Protein AF-A0AA39W3Y6-F1 (afdb_monomer_lite)

Secondary structure (DSSP, 8-state):
--SEEEEEEEET--HHHHHHHHHHHHHHSTT--EEEEEE-HHHHHT--HHHHHHHTHHHHSS---SSEEEEEEHHHHHHHHHHHHHHHHHHTTTS----EEEEEEES------HHHHHHHHHHHS-SSHHHHHHHHHHHHHHHHHHHHHHIIIIIGGGSHHHHHHHHTT-TTTS--TT--EEEEEETT-SSS-HHHHHHHHHHHHHHH---EEEEEESSPPTT-HHHH-HHHHHHHHHHHHHT-

pLDDT: mean 90.31, std 8.1, range [60.5, 98.75]

Sequence (244 aa):
SPDLIIITSWTGAIPKHTAKYIKSYNSLFPGTPILIITTTISDLAVHSTKTKIKTLAPAVETPAYTNILLHAFSEGGANKAVCLAQAFLAATNHTSPLPIAAFVFDSTPGTPRYSSNVAAFSRSLPPNKLAQAVGLPIGASVLAVTWVLFSIVVGYDNNLISKTRRALNDPTLWKVAGVPRTYLFSEADDLIRWQDVEEHGLASARDLGVKSLLVRFKSTGHCGHARGNEELYWRAVRRTWDAR

Foldseek 3Di:
DFLEEEEQDDEPDDPVRVVVVVVVCCVLPPPRYYHYHYFYPCNQPPDDLVRLLVVCLVVLPDPPGQEYEYEAFALRRLLSLLSNQVSNCVVVVLPDTDRYQAYEYFLDDAFDDLQLVLVVQLVVFDPDPVRSVPVSVVVSVVSVVVQVVCCVPVNRCNHSSNVSLVSVLDVSSDVQAQREYEYHEECQERNGHLVRSVVSQVCSCVPVVYRYDYHYHYHAYGVRRCVVPVCSVVVRVSVSSVSD

InterPro domains:
  IPR008547 Protein of unknown function DUF829, TMEM53 [PF05705] (4-241)
  IPR008547 Protein of unknown function DUF829, TMEM53 [PTHR12265] (4-241)

Radius of gyration: 17.8 Å; chains: 1; bounding box: 50×35×53 Å

Structure (mmCIF, N/CA/C/O backbone):
data_AF-A0AA39W3Y6-F1
#
_entry.id   AF-A0AA39W3Y6-F1
#
loop_
_atom_site.group_PDB
_atom_site.id
_atom_site.type_symbol
_atom_site.label_atom_id
_atom_site.label_alt_id
_atom_site.label_comp_id
_atom_site.label_asym_id
_atom_site.label_entity_id
_atom_site.label_seq_id
_atom_site.pdbx_PDB_ins_code
_atom_site.Cartn_x
_atom_site.Cartn_y
_atom_site.Cartn_z
_atom_site.occupancy
_atom_site.B_iso_or_equiv
_atom_site.auth_seq_id
_atom_site.auth_comp_id
_atom_site.auth_asym_id
_atom_site.auth_atom_id
_atom_site.pdbx_PDB_model_num
ATOM 1 N N . SER A 1 1 ? -21.547 -0.990 7.297 1.00 91.62 1 SER A N 1
ATOM 2 C CA . SER A 1 1 ? -20.575 -0.317 6.412 1.00 91.62 1 SER A CA 1
ATOM 3 C C . SER A 1 1 ? -19.395 0.171 7.236 1.00 91.62 1 SER A C 1
ATOM 5 O O . SER A 1 1 ? -19.525 0.128 8.456 1.00 91.62 1 SER A O 1
ATOM 7 N N . PRO A 1 2 ? -18.260 0.554 6.628 1.00 96.62 2 PRO A N 1
ATOM 8 C CA . PRO A 1 2 ? -17.211 1.282 7.336 1.00 96.62 2 PRO A CA 1
ATOM 9 C C . PRO A 1 2 ? -17.709 2.650 7.792 1.00 96.62 2 PRO A C 1
ATOM 11 O O . PRO A 1 2 ? -18.570 3.239 7.131 1.00 96.62 2 PRO A O 1
ATOM 14 N N . ASP A 1 3 ? -17.127 3.157 8.876 1.00 95.25 3 ASP A N 1
ATOM 15 C CA . ASP A 1 3 ? -17.357 4.534 9.325 1.00 95.25 3 ASP A CA 1
ATOM 16 C C . ASP A 1 3 ? -16.550 5.520 8.466 1.00 95.25 3 ASP A C 1
ATOM 18 O O . ASP A 1 3 ? -16.949 6.663 8.282 1.00 95.25 3 ASP A O 1
ATOM 22 N N . LEU A 1 4 ? -15.425 5.052 7.912 1.00 96.44 4 LEU A N 1
ATOM 23 C CA . LEU A 1 4 ? -14.552 5.784 7.002 1.00 96.44 4 LEU A CA 1
ATOM 24 C C . LEU A 1 4 ? -13.857 4.807 6.048 1.00 96.44 4 LEU A C 1
ATOM 26 O O . LEU A 1 4 ? -13.404 3.732 6.455 1.00 96.44 4 LEU A O 1
ATOM 30 N N . ILE A 1 5 ? -13.716 5.206 4.787 1.00 97.94 5 ILE A N 1
ATOM 31 C CA . ILE A 1 5 ? -12.821 4.548 3.831 1.00 97.94 5 ILE A CA 1
ATOM 32 C C . ILE A 1 5 ? -11.629 5.468 3.593 1.00 97.94 5 ILE A C 1
ATOM 34 O O . ILE A 1 5 ? -11.799 6.621 3.205 1.00 97.94 5 ILE A O 1
ATOM 38 N N . ILE A 1 6 ? -10.420 4.958 3.794 1.00 97.31 6 ILE A N 1
ATOM 39 C CA . ILE A 1 6 ? -9.183 5.669 3.473 1.00 97.31 6 ILE A CA 1
ATOM 40 C C . ILE A 1 6 ? -8.600 5.059 2.207 1.00 97.31 6 ILE A C 1
ATOM 42 O O . ILE A 1 6 ? -8.329 3.862 2.161 1.00 97.31 6 ILE A O 1
ATOM 46 N N . ILE A 1 7 ? -8.370 5.884 1.190 1.00 97.75 7 ILE A N 1
ATOM 47 C CA . ILE A 1 7 ? -7.679 5.497 -0.039 1.00 97.75 7 ILE A CA 1
ATOM 48 C C . ILE A 1 7 ? -6.321 6.192 -0.066 1.00 97.75 7 ILE A C 1
ATOM 50 O O . ILE A 1 7 ? -6.256 7.414 -0.202 1.00 97.75 7 ILE A O 1
ATOM 54 N N . THR A 1 8 ? -5.232 5.429 0.008 1.00 96.62 8 THR A N 1
ATOM 55 C CA . THR A 1 8 ? -3.886 5.951 -0.253 1.00 96.62 8 THR A CA 1
ATOM 56 C C . THR A 1 8 ? -3.493 5.612 -1.688 1.00 96.62 8 THR A C 1
ATOM 58 O O . THR A 1 8 ? -3.266 4.456 -2.047 1.00 96.62 8 THR A O 1
ATOM 61 N N . SER A 1 9 ? -3.483 6.628 -2.554 1.00 94.94 9 SER A N 1
ATOM 62 C CA . SER A 1 9 ? -3.319 6.418 -3.994 1.00 94.94 9 SER A CA 1
ATOM 63 C C . SER A 1 9 ? -1.900 5.982 -4.352 1.00 94.94 9 SER A C 1
ATOM 65 O O . SER A 1 9 ? -0.930 6.331 -3.670 1.00 94.94 9 SER A O 1
ATOM 67 N N . TRP A 1 10 ? -1.761 5.328 -5.507 1.00 93.44 10 TRP A N 1
ATOM 68 C CA . TRP A 1 10 ? -0.450 5.116 -6.108 1.00 93.44 10 TRP A CA 1
ATOM 69 C C . TRP A 1 10 ? 0.196 6.455 -6.486 1.00 93.44 10 TRP A C 1
ATOM 71 O O . TRP A 1 10 ? -0.460 7.505 -6.557 1.00 93.44 10 TRP A O 1
ATOM 81 N N . THR A 1 11 ? 1.502 6.411 -6.723 1.00 88.06 11 THR A N 1
ATOM 82 C CA . THR A 1 11 ? 2.315 7.584 -7.044 1.00 88.06 11 THR A CA 1
ATOM 83 C C . THR A 1 11 ? 1.871 8.223 -8.355 1.00 88.06 11 THR A C 1
ATOM 85 O O . THR A 1 11 ? 1.835 7.564 -9.392 1.00 88.06 11 THR A O 1
ATOM 88 N N . GLY A 1 12 ? 1.548 9.516 -8.314 1.00 85.12 12 GLY A N 1
ATOM 89 C CA . GLY A 1 12 ? 1.133 10.276 -9.495 1.00 85.12 12 GLY A CA 1
ATOM 90 C C . GLY A 1 12 ? -0.282 9.958 -9.986 1.00 85.12 12 GLY A C 1
ATOM 91 O O . GLY A 1 12 ? -0.614 10.273 -11.127 1.00 85.12 12 GLY A O 1
ATOM 92 N N . ALA A 1 13 ? -1.127 9.331 -9.159 1.00 87.62 13 ALA A N 1
ATOM 93 C CA . ALA A 1 13 ? -2.524 9.098 -9.508 1.00 87.62 13 ALA A CA 1
ATOM 94 C C . ALA A 1 13 ? -3.259 10.425 -9.763 1.00 87.62 13 ALA A C 1
ATOM 96 O O . ALA A 1 13 ? -3.382 11.263 -8.869 1.00 87.62 13 ALA A O 1
ATOM 97 N N . ILE A 1 14 ? -3.790 10.605 -10.974 1.00 87.94 14 ILE A N 1
ATOM 98 C CA . ILE A 1 14 ? -4.638 11.760 -11.288 1.00 87.94 14 ILE A CA 1
ATOM 99 C C . ILE A 1 14 ? -6.061 11.568 -10.730 1.00 87.94 14 ILE A C 1
ATOM 101 O O . ILE A 1 14 ? -6.545 10.429 -10.679 1.00 87.94 14 ILE A O 1
ATOM 105 N N . PRO A 1 15 ? -6.792 12.654 -10.404 1.00 89.50 15 PRO A N 1
ATOM 106 C CA . PRO A 1 15 ? -8.129 12.576 -9.803 1.00 89.50 15 PRO A CA 1
ATOM 107 C C . PRO A 1 15 ? -9.132 11.714 -10.583 1.00 89.50 15 PRO A C 1
ATOM 109 O O . PRO A 1 15 ? -9.948 11.006 -10.001 1.00 89.50 15 PRO A O 1
ATOM 112 N N . LYS A 1 16 ? -9.045 11.701 -11.921 1.00 91.06 16 LYS A N 1
ATOM 113 C CA . LYS A 1 16 ? -9.909 10.868 -12.777 1.00 91.06 16 LYS A CA 1
ATOM 114 C C . LYS A 1 16 ? -9.771 9.370 -12.484 1.00 91.06 16 LYS A C 1
ATOM 116 O O . LYS A 1 16 ? -10.724 8.619 -12.684 1.00 91.06 16 LYS A O 1
ATOM 121 N N . HIS A 1 17 ? -8.590 8.911 -12.072 1.00 88.31 17 HIS A N 1
ATOM 122 C CA . HIS A 1 17 ? -8.377 7.502 -11.767 1.00 88.31 17 HIS A CA 1
ATOM 123 C C . HIS A 1 17 ? -8.945 7.130 -10.401 1.00 88.31 17 HIS A C 1
ATOM 125 O O . HIS A 1 17 ? -9.680 6.149 -10.309 1.00 88.31 17 HIS A O 1
ATOM 131 N N . THR A 1 18 ? -8.682 7.937 -9.371 1.00 91.06 18 THR A N 1
ATOM 132 C CA . THR A 1 18 ? -9.223 7.707 -8.024 1.00 91.06 18 THR A CA 1
ATOM 133 C C . THR A 1 18 ? -10.746 7.838 -7.998 1.00 91.06 18 THR A C 1
ATOM 135 O O . THR A 1 18 ? -11.405 7.032 -7.347 1.00 91.06 18 THR A O 1
ATOM 138 N N . ALA A 1 19 ? -11.331 8.736 -8.801 1.00 94.50 19 ALA A N 1
ATOM 139 C CA . ALA A 1 19 ? -12.782 8.907 -8.926 1.00 94.50 19 ALA A CA 1
ATOM 140 C C . ALA A 1 19 ? -13.547 7.622 -9.290 1.00 94.50 19 ALA A C 1
ATOM 142 O O . ALA A 1 19 ? -14.687 7.440 -8.862 1.00 94.50 19 ALA A O 1
ATOM 143 N N . LYS A 1 20 ? -12.932 6.702 -10.045 1.00 94.50 20 LYS A N 1
ATOM 144 C CA . LYS A 1 20 ? -13.554 5.407 -10.369 1.00 94.50 20 LYS A CA 1
ATOM 145 C C . LYS A 1 20 ? -13.718 4.537 -9.124 1.00 94.50 20 LYS A C 1
ATOM 147 O O . LYS A 1 20 ? -14.794 3.995 -8.904 1.00 94.50 20 LYS A O 1
ATOM 152 N N . TYR A 1 21 ? -12.683 4.475 -8.289 1.00 96.62 21 TYR A N 1
ATOM 153 C CA . TYR A 1 21 ? -12.716 3.738 -7.028 1.00 96.62 21 TYR A CA 1
ATOM 154 C C . TYR A 1 21 ? -13.686 4.377 -6.028 1.00 96.62 21 TYR A C 1
ATOM 156 O O . TYR A 1 21 ? -14.439 3.654 -5.384 1.00 96.62 21 TYR A O 1
ATOM 164 N N . ILE A 1 22 ? -13.747 5.716 -5.961 1.00 96.50 22 ILE A N 1
ATOM 165 C CA . ILE A 1 22 ? -14.759 6.443 -5.168 1.00 96.50 22 ILE A CA 1
ATOM 166 C C . ILE A 1 22 ? -16.169 6.009 -5.579 1.00 96.50 22 ILE A C 1
ATOM 168 O O . ILE A 1 22 ? -16.980 5.664 -4.727 1.00 96.50 22 ILE A O 1
ATOM 172 N N . LYS A 1 23 ? -16.466 5.995 -6.886 1.00 97.25 23 LYS A N 1
ATOM 173 C CA . LYS A 1 23 ? -17.790 5.619 -7.398 1.00 97.25 23 LYS A CA 1
ATOM 174 C C . LYS A 1 23 ? -18.178 4.193 -6.993 1.00 97.25 23 LYS A C 1
ATOM 176 O O . LYS A 1 23 ? -19.302 3.971 -6.541 1.00 97.25 23 LYS A O 1
ATOM 181 N N . SER A 1 24 ? -17.262 3.239 -7.137 1.00 97.69 24 SER A N 1
ATOM 182 C CA . SER A 1 24 ? -17.512 1.851 -6.740 1.00 97.69 24 SER A CA 1
ATOM 183 C C . SER A 1 24 ? -17.683 1.718 -5.225 1.00 97.69 24 SER A C 1
ATOM 185 O O . SER A 1 24 ? -18.598 1.031 -4.780 1.00 97.69 24 SER A O 1
ATOM 187 N N . TYR A 1 25 ? -16.893 2.438 -4.422 1.00 98.25 25 TYR A N 1
ATOM 188 C CA . TYR A 1 25 ? -17.072 2.459 -2.969 1.00 98.25 25 TYR A CA 1
ATOM 189 C C . TYR A 1 25 ? -18.393 3.087 -2.530 1.00 98.25 25 TYR A C 1
ATOM 191 O O . TYR A 1 25 ? -19.063 2.507 -1.683 1.00 98.25 25 TYR A O 1
ATOM 199 N N . ASN A 1 26 ? -18.824 4.186 -3.152 1.00 97.69 26 ASN A N 1
ATOM 200 C CA . ASN A 1 26 ? -20.143 4.778 -2.903 1.00 97.69 26 ASN A CA 1
ATOM 201 C C . ASN A 1 26 ? -21.287 3.806 -3.227 1.00 97.69 26 ASN A C 1
ATOM 203 O O . ASN A 1 26 ? -22.348 3.885 -2.617 1.00 97.69 26 ASN A O 1
ATOM 207 N N . SER A 1 27 ? -21.073 2.887 -4.173 1.00 97.38 27 SER A N 1
ATOM 208 C CA . SER A 1 27 ? -22.045 1.840 -4.508 1.00 97.38 27 SER A CA 1
ATOM 209 C C . SER A 1 27 ? -22.008 0.684 -3.496 1.00 97.38 27 SER A C 1
ATOM 211 O O . SER A 1 27 ? -23.053 0.174 -3.108 1.00 97.38 27 SER A O 1
ATOM 213 N N . LEU A 1 28 ? -20.815 0.278 -3.043 1.00 97.19 28 LEU A N 1
ATOM 214 C CA . LEU A 1 28 ? -20.617 -0.809 -2.069 1.00 97.19 28 LEU A CA 1
ATOM 215 C C . LEU A 1 28 ? -21.020 -0.431 -0.638 1.00 97.19 28 LEU A C 1
ATOM 217 O O . LEU A 1 28 ? -21.502 -1.282 0.115 1.00 97.19 28 LEU A O 1
ATOM 221 N N . PHE A 1 29 ? -20.788 0.825 -0.259 1.00 97.50 29 PHE A N 1
ATOM 222 C CA . PHE A 1 29 ? -21.021 1.374 1.073 1.00 97.50 29 PHE A CA 1
ATOM 223 C C . PHE A 1 29 ? -21.644 2.779 0.969 1.00 97.50 29 PHE A C 1
ATOM 225 O O . PHE A 1 29 ? -20.959 3.780 1.195 1.00 97.50 29 PHE A O 1
ATOM 232 N N . PRO A 1 30 ? -22.939 2.877 0.616 1.00 97.31 30 PRO A N 1
ATOM 233 C CA . PRO A 1 30 ? -23.613 4.166 0.493 1.00 97.31 30 PRO A CA 1
ATOM 234 C C . PRO A 1 30 ? -23.529 4.989 1.785 1.00 97.31 30 PRO A C 1
ATOM 236 O O . PRO A 1 30 ? -23.761 4.465 2.874 1.00 97.31 30 PRO A O 1
ATOM 239 N N . GLY A 1 31 ? -23.200 6.278 1.658 1.00 94.75 31 GLY A N 1
ATOM 240 C CA . GLY A 1 31 ? -23.124 7.226 2.776 1.00 94.75 31 GLY A CA 1
ATOM 241 C C . GLY A 1 31 ? -21.833 7.182 3.602 1.00 94.75 31 GLY A C 1
ATOM 242 O O . GLY A 1 31 ? -21.636 8.062 4.436 1.00 94.75 31 GLY A O 1
ATOM 243 N N . THR A 1 32 ? -20.933 6.218 3.374 1.00 96.50 32 THR A N 1
ATOM 244 C CA . THR A 1 32 ? -19.638 6.185 4.067 1.00 96.50 32 THR A CA 1
ATOM 245 C C . THR A 1 32 ? -18.717 7.298 3.538 1.00 96.50 32 THR A C 1
ATOM 247 O O . THR A 1 32 ? -18.486 7.361 2.327 1.00 96.50 32 THR A O 1
ATOM 250 N N . PRO A 1 33 ? -18.151 8.165 4.400 1.00 95.50 33 PRO A N 1
ATOM 251 C CA . PRO A 1 33 ? -17.176 9.164 3.974 1.00 95.50 33 PRO A CA 1
ATOM 252 C C . PRO A 1 33 ? -15.894 8.505 3.447 1.00 95.50 33 PRO A C 1
ATOM 254 O O . PRO A 1 33 ? -15.475 7.440 3.909 1.00 95.50 33 PRO A O 1
ATOM 257 N N . ILE A 1 34 ? -15.251 9.162 2.478 1.00 95.81 34 ILE A N 1
ATOM 258 C CA . ILE A 1 34 ? -14.023 8.679 1.839 1.00 95.81 34 ILE A CA 1
ATOM 259 C C . ILE A 1 34 ? -12.934 9.744 1.973 1.00 95.81 34 ILE A C 1
ATOM 261 O O . ILE A 1 34 ? -13.059 10.841 1.431 1.00 95.81 34 ILE A O 1
ATOM 265 N N . LEU A 1 35 ? -11.847 9.398 2.660 1.00 94.50 35 LEU A N 1
ATOM 266 C CA . LEU A 1 35 ? -10.627 10.196 2.732 1.00 94.50 35 LEU A CA 1
ATOM 267 C C . LEU A 1 35 ? -9.633 9.698 1.682 1.00 94.50 35 LEU A C 1
ATOM 269 O O . LEU A 1 35 ? -9.283 8.519 1.657 1.00 94.50 35 LEU A O 1
ATOM 273 N N . ILE A 1 36 ? -9.135 10.599 0.837 1.00 94.00 36 ILE A N 1
ATOM 274 C CA . ILE A 1 36 ? -8.137 10.271 -0.186 1.00 94.00 36 ILE A CA 1
ATOM 275 C C . ILE A 1 36 ? -6.831 10.964 0.152 1.00 94.00 36 ILE A C 1
ATOM 277 O O . ILE A 1 36 ? -6.772 12.185 0.262 1.00 94.00 36 ILE A O 1
ATOM 281 N N . ILE A 1 37 ? -5.771 10.174 0.255 1.00 92.31 37 ILE A N 1
ATOM 282 C CA . ILE A 1 37 ? -4.410 10.656 0.448 1.00 92.31 37 ILE A CA 1
ATOM 283 C C . ILE A 1 37 ? -3.651 10.376 -0.840 1.00 92.31 37 ILE A C 1
ATOM 285 O O . ILE A 1 37 ? -3.397 9.225 -1.201 1.00 92.31 37 ILE A O 1
ATOM 289 N N . THR A 1 38 ? -3.305 11.442 -1.554 1.00 90.06 38 THR A N 1
ATOM 290 C CA . THR A 1 38 ? -2.552 11.341 -2.802 1.00 90.06 38 THR A CA 1
ATOM 291 C C . THR A 1 38 ? -1.059 11.197 -2.539 1.00 90.06 38 THR A C 1
ATOM 293 O O . THR A 1 38 ? -0.511 11.832 -1.634 1.00 90.06 38 THR A O 1
ATOM 296 N N . THR A 1 39 ? -0.386 10.417 -3.381 1.00 84.12 39 THR A N 1
ATOM 297 C CA . THR A 1 39 ? 1.070 10.246 -3.330 1.00 84.12 39 THR A CA 1
ATOM 298 C C . THR A 1 39 ? 1.734 10.913 -4.528 1.00 84.12 39 THR A C 1
ATOM 300 O O . THR A 1 39 ? 1.377 10.640 -5.675 1.00 84.12 39 THR A O 1
ATOM 303 N N . THR A 1 40 ? 2.739 11.751 -4.279 1.00 81.81 40 THR A N 1
ATOM 304 C CA . THR A 1 40 ? 3.574 12.363 -5.325 1.00 81.81 40 THR A CA 1
ATOM 305 C C . THR A 1 40 ? 4.956 11.712 -5.387 1.00 81.81 40 THR A C 1
ATOM 307 O O . THR A 1 40 ? 5.390 11.060 -4.439 1.00 81.81 40 THR A O 1
ATOM 310 N N . ILE A 1 41 ? 5.685 11.895 -6.493 1.00 73.50 41 ILE A N 1
ATOM 311 C CA . ILE A 1 41 ? 7.067 11.395 -6.612 1.00 73.50 41 ILE A CA 1
ATOM 312 C C . ILE A 1 41 ? 7.970 12.044 -5.549 1.00 73.50 41 ILE A C 1
ATOM 314 O O . ILE A 1 41 ? 8.788 11.360 -4.937 1.00 73.50 41 ILE A O 1
ATOM 318 N N . SER A 1 42 ? 7.775 13.335 -5.260 1.00 66.69 42 SER A N 1
ATOM 319 C CA . SER A 1 42 ? 8.537 14.065 -4.237 1.00 66.69 42 SER A CA 1
ATOM 320 C C . SER A 1 42 ? 8.382 13.463 -2.838 1.00 66.69 42 SER A C 1
ATOM 322 O O . SER A 1 42 ? 9.336 13.471 -2.060 1.00 66.69 42 SER A O 1
ATOM 324 N N . ASP A 1 43 ? 7.226 12.863 -2.533 1.00 68.44 43 ASP A N 1
ATOM 325 C CA . ASP A 1 43 ? 7.002 12.157 -1.266 1.00 68.44 43 ASP A CA 1
ATOM 326 C C . ASP A 1 43 ? 7.876 10.906 -1.097 1.00 68.44 43 ASP A C 1
ATOM 328 O O . ASP A 1 43 ? 8.155 10.480 0.029 1.00 68.44 43 ASP A O 1
ATOM 332 N N . LEU A 1 44 ? 8.289 10.299 -2.209 1.00 68.38 44 LEU A N 1
ATOM 333 C CA . LEU A 1 44 ? 9.129 9.105 -2.213 1.00 68.38 44 LEU A CA 1
ATOM 334 C C . LEU A 1 44 ? 10.612 9.446 -2.352 1.00 68.38 44 LEU A C 1
ATOM 336 O O . LEU A 1 44 ? 11.440 8.770 -1.747 1.00 68.38 44 LEU A O 1
ATOM 340 N N . ALA A 1 45 ? 10.935 10.481 -3.130 1.00 67.25 45 ALA A N 1
ATOM 341 C CA . ALA A 1 45 ? 12.308 10.806 -3.501 1.00 67.25 45 ALA A CA 1
ATOM 342 C C . ALA A 1 45 ? 12.983 11.841 -2.588 1.00 67.25 45 ALA A C 1
ATOM 344 O O . ALA A 1 45 ? 14.196 11.785 -2.413 1.00 67.25 45 ALA A O 1
ATOM 345 N N . VAL A 1 46 ? 12.226 12.793 -2.027 1.00 70.44 46 VAL A N 1
ATOM 346 C CA . VAL A 1 46 ? 12.811 13.992 -1.394 1.00 70.44 46 VAL A CA 1
ATOM 347 C C . VAL A 1 46 ? 12.307 14.203 0.031 1.00 70.44 46 VAL A C 1
ATOM 349 O O . VAL A 1 46 ? 13.081 14.549 0.923 1.00 70.44 46 VAL A O 1
ATOM 352 N N . HIS A 1 47 ? 11.012 14.003 0.284 1.00 71.75 47 HIS A N 1
ATOM 353 C CA . HIS A 1 47 ? 10.439 14.310 1.591 1.00 71.75 47 HIS A CA 1
ATOM 354 C C . HIS A 1 47 ? 10.839 13.290 2.659 1.00 71.75 47 HIS A C 1
ATOM 356 O O . HIS A 1 47 ? 10.604 12.085 2.536 1.00 71.75 47 HIS A O 1
ATOM 362 N N . SER A 1 48 ? 11.358 13.802 3.777 1.00 74.06 48 SER A N 1
ATOM 363 C CA . SER A 1 48 ? 11.596 12.994 4.971 1.00 74.06 48 SER A CA 1
ATOM 364 C C . SER A 1 48 ? 10.286 12.416 5.524 1.00 74.06 48 SER A C 1
ATOM 366 O O . SER A 1 48 ? 9.206 12.994 5.361 1.00 74.06 48 SER A O 1
ATOM 368 N N . THR A 1 49 ? 10.374 11.305 6.259 1.00 71.81 49 THR A N 1
ATOM 369 C CA . THR A 1 49 ? 9.223 10.735 6.978 1.00 71.81 49 THR A CA 1
ATOM 370 C C . THR A 1 49 ? 8.579 11.751 7.926 1.00 71.81 49 THR A C 1
ATOM 372 O O . THR A 1 49 ? 7.356 11.840 7.973 1.00 71.81 49 THR A O 1
ATOM 375 N N . LYS A 1 50 ? 9.380 12.586 8.608 1.00 71.56 50 LYS A N 1
ATOM 376 C CA . LYS A 1 50 ? 8.877 13.645 9.504 1.00 71.56 50 LYS A CA 1
ATOM 377 C C . LYS A 1 50 ? 8.020 14.668 8.756 1.00 71.56 50 LYS A C 1
ATOM 379 O O . LYS A 1 50 ? 6.950 15.037 9.227 1.00 71.56 50 LYS A O 1
ATOM 384 N N . THR A 1 51 ? 8.470 15.092 7.575 1.00 71.44 51 THR A N 1
ATOM 385 C CA . THR A 1 51 ? 7.725 16.026 6.719 1.00 71.44 51 THR A CA 1
ATOM 386 C C . THR A 1 51 ? 6.390 15.419 6.298 1.00 71.44 51 THR A C 1
ATOM 388 O O . THR A 1 51 ? 5.356 16.063 6.444 1.00 71.44 51 THR A O 1
ATOM 391 N N . LYS A 1 52 ? 6.398 14.154 5.856 1.00 71.75 52 LYS A N 1
ATOM 392 C CA . LYS A 1 52 ? 5.179 13.436 5.458 1.00 71.75 52 LYS A CA 1
ATOM 393 C C . LYS A 1 52 ? 4.175 13.311 6.601 1.00 71.75 52 LYS A C 1
ATOM 395 O O . LYS A 1 52 ? 3.000 13.574 6.384 1.00 71.75 52 LYS A O 1
ATOM 400 N N . ILE A 1 53 ? 4.639 12.959 7.799 1.00 74.88 53 ILE A N 1
ATOM 401 C CA . ILE A 1 53 ? 3.808 12.885 9.009 1.00 74.88 53 ILE A CA 1
ATOM 402 C C . ILE A 1 53 ? 3.163 14.242 9.306 1.00 74.88 53 ILE A C 1
ATOM 404 O O . ILE A 1 53 ? 1.955 14.311 9.505 1.00 74.88 53 ILE A O 1
ATOM 408 N N . LYS A 1 54 ? 3.940 15.333 9.259 1.00 75.12 54 LYS A N 1
ATOM 409 C CA . LYS A 1 54 ? 3.425 16.683 9.527 1.00 75.12 54 LYS A CA 1
ATOM 410 C C . LYS A 1 54 ? 2.318 17.088 8.550 1.00 75.12 54 LYS A C 1
ATOM 412 O O . LYS A 1 54 ? 1.318 17.659 8.967 1.00 75.12 54 LYS A O 1
ATOM 417 N N . THR A 1 55 ? 2.468 16.777 7.262 1.00 79.38 55 THR A N 1
ATOM 418 C CA . THR A 1 55 ? 1.443 17.074 6.244 1.00 79.38 55 THR A CA 1
ATOM 419 C C . THR A 1 55 ? 0.153 16.274 6.452 1.00 79.38 55 THR A C 1
ATOM 421 O O . THR A 1 55 ? -0.903 16.697 5.992 1.00 79.38 55 THR A O 1
ATOM 424 N N . LEU A 1 56 ? 0.218 15.136 7.148 1.00 80.00 56 LEU A N 1
ATOM 425 C CA . LEU A 1 56 ? -0.938 14.289 7.442 1.00 80.00 56 LEU A CA 1
ATOM 426 C C . LEU A 1 56 ? -1.674 14.682 8.729 1.00 80.00 56 LEU A C 1
ATOM 428 O O . LEU A 1 56 ? -2.700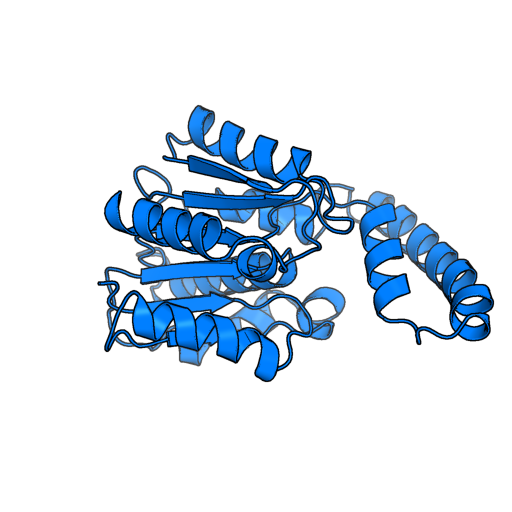 14.075 9.013 1.00 80.00 56 LEU A O 1
ATOM 432 N N . ALA A 1 57 ? -1.217 15.696 9.473 1.00 75.88 57 ALA A N 1
ATOM 433 C CA . ALA A 1 57 ? -1.875 16.134 10.708 1.00 75.88 57 ALA A CA 1
ATOM 434 C C . ALA A 1 57 ? -3.398 16.373 10.553 1.00 75.88 57 ALA A C 1
ATOM 436 O O . ALA A 1 57 ? -4.151 15.814 11.348 1.00 75.88 57 ALA A O 1
ATOM 437 N N . PRO A 1 58 ? -3.901 17.034 9.486 1.00 73.06 58 PRO A N 1
ATOM 438 C CA . PRO A 1 58 ? -5.347 17.225 9.317 1.00 73.06 58 PRO A CA 1
ATOM 439 C C . PRO A 1 58 ? -6.130 15.918 9.118 1.00 73.06 58 PRO A C 1
ATOM 441 O O . PRO A 1 58 ? -7.308 15.837 9.447 1.00 73.06 58 PRO A O 1
ATOM 444 N N . ALA A 1 59 ? -5.489 14.881 8.569 1.00 74.44 59 ALA A N 1
ATOM 445 C CA . ALA A 1 59 ? -6.103 13.566 8.376 1.00 74.44 59 ALA A CA 1
ATOM 446 C C . ALA A 1 59 ? -6.183 12.752 9.677 1.00 74.44 59 ALA A C 1
ATOM 448 O O . ALA A 1 59 ? -6.894 11.754 9.727 1.00 74.44 59 ALA A O 1
ATOM 449 N N . VAL A 1 60 ? -5.436 13.158 10.704 1.00 75.44 60 VAL A N 1
ATOM 450 C CA . VAL A 1 60 ? -5.395 12.515 12.022 1.00 75.44 60 VAL A CA 1
ATOM 451 C C . VAL A 1 60 ? -6.386 13.165 12.991 1.00 75.44 60 VAL A C 1
ATOM 453 O O . VAL A 1 60 ? -6.907 12.489 13.869 1.00 75.44 60 VAL A O 1
ATOM 456 N N . GLU A 1 61 ? -6.712 14.443 12.790 1.00 70.00 61 GLU A N 1
ATOM 457 C CA . GLU A 1 61 ? -7.701 15.203 13.574 1.00 70.00 61 GLU A CA 1
ATOM 458 C C . GLU A 1 61 ? -9.168 14.864 13.226 1.00 70.00 61 GLU A C 1
ATOM 460 O O . GLU A 1 61 ? -10.101 15.517 13.694 1.00 70.00 61 GLU A O 1
ATOM 465 N N . THR A 1 62 ? -9.401 13.850 12.390 1.00 60.50 62 THR A N 1
ATOM 466 C CA . THR A 1 62 ? -10.745 13.413 11.991 1.00 60.50 62 THR A CA 1
ATOM 467 C C . THR A 1 62 ? -11.558 12.864 13.176 1.00 60.50 62 THR A C 1
ATOM 469 O O . THR A 1 62 ? -10.966 12.462 14.179 1.00 60.50 62 THR A O 1
ATOM 472 N N . PRO A 1 63 ? -12.905 12.785 13.069 1.00 61.59 63 PRO A N 1
ATOM 473 C CA . PRO A 1 63 ? -13.759 12.176 14.091 1.00 61.59 63 PRO A CA 1
ATOM 474 C C . PRO A 1 63 ? -13.237 10.815 14.559 1.00 61.59 63 PRO A C 1
ATOM 476 O O . PRO A 1 63 ? -12.569 10.120 13.794 1.00 61.59 63 PRO A O 1
ATOM 479 N N . ALA A 1 64 ? -13.577 10.421 15.792 1.00 72.56 64 ALA A N 1
ATOM 480 C CA . ALA A 1 64 ? -13.196 9.144 16.400 1.00 72.56 64 ALA A CA 1
ATOM 481 C C . ALA A 1 64 ? -13.862 7.942 15.693 1.00 72.56 64 ALA A C 1
ATOM 483 O O . ALA A 1 64 ? -14.726 7.261 16.243 1.00 72.56 64 ALA A O 1
ATOM 484 N N . TYR A 1 65 ? -13.483 7.702 14.440 1.00 84.69 65 TYR A N 1
ATOM 485 C CA . TYR A 1 65 ? -13.867 6.537 13.666 1.00 84.69 65 TYR A CA 1
ATOM 486 C C . TYR A 1 65 ? -13.223 5.306 14.285 1.00 84.69 65 TYR A C 1
ATOM 488 O O . TYR A 1 65 ? -12.046 5.328 14.636 1.00 84.69 65 TYR A O 1
ATOM 496 N N . THR A 1 66 ? -13.987 4.225 14.407 1.00 86.06 66 THR A N 1
ATOM 497 C CA . THR A 1 66 ? -13.504 2.981 15.029 1.00 86.06 66 THR A CA 1
ATOM 498 C C . THR A 1 66 ? -13.499 1.807 14.056 1.00 86.06 66 THR A C 1
ATOM 500 O O . THR A 1 66 ? -12.837 0.805 14.320 1.00 86.06 66 THR A O 1
ATOM 503 N N . ASN A 1 67 ? -14.173 1.939 12.905 1.00 92.00 67 ASN A N 1
ATOM 504 C CA . ASN A 1 67 ? -14.251 0.911 11.870 1.00 92.00 67 ASN A CA 1
ATOM 505 C C . ASN A 1 67 ? -13.803 1.461 10.508 1.00 92.00 67 ASN A C 1
ATOM 507 O O . ASN A 1 67 ? -14.630 1.810 9.659 1.00 92.00 67 ASN A O 1
ATOM 511 N N . ILE A 1 68 ? -12.487 1.536 10.293 1.00 95.75 68 ILE A N 1
ATOM 512 C CA . ILE A 1 68 ? -11.903 2.103 9.068 1.00 95.75 68 ILE A CA 1
ATOM 513 C C . ILE A 1 68 ? -11.539 0.997 8.066 1.00 95.75 68 ILE A C 1
ATOM 515 O O . ILE A 1 68 ? -10.862 0.029 8.417 1.00 95.75 68 ILE A O 1
ATOM 519 N N . LEU A 1 69 ? -11.939 1.161 6.801 1.00 98.00 69 LEU A N 1
ATOM 520 C CA . LEU A 1 69 ? -11.429 0.368 5.676 1.00 98.00 69 LEU A CA 1
ATOM 521 C C . LEU A 1 69 ? -10.268 1.118 5.015 1.00 98.00 69 LEU A C 1
ATOM 523 O O . LEU A 1 69 ? -10.472 2.202 4.471 1.00 98.00 69 LEU A O 1
ATOM 527 N N . LEU A 1 70 ? -9.068 0.541 5.022 1.00 98.00 70 LEU A N 1
ATOM 528 C CA . LEU A 1 70 ? -7.905 1.119 4.345 1.00 98.00 70 LEU A CA 1
ATOM 529 C C . LEU A 1 70 ? -7.652 0.412 3.013 1.00 98.00 70 LEU A C 1
ATOM 531 O O . LEU A 1 70 ? -7.464 -0.800 2.983 1.00 98.00 70 LEU A O 1
ATOM 535 N N . HIS A 1 71 ? -7.575 1.181 1.932 1.00 98.56 71 HIS A N 1
ATOM 536 C CA . HIS A 1 71 ? -7.177 0.722 0.610 1.00 98.56 71 HIS A CA 1
ATOM 537 C C . HIS A 1 71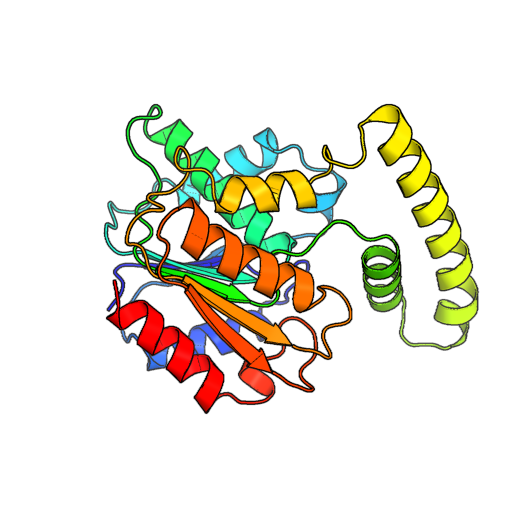 ? -5.888 1.420 0.175 1.00 98.56 71 HIS A C 1
ATOM 539 O O . HIS A 1 71 ? -5.894 2.608 -0.155 1.00 98.56 71 HIS A O 1
ATOM 545 N N . ALA A 1 72 ? -4.785 0.675 0.169 1.00 98.38 72 ALA A N 1
ATOM 546 C CA . ALA A 1 72 ? -3.475 1.172 -0.216 1.00 98.38 72 ALA A CA 1
ATOM 547 C C . ALA A 1 72 ? -3.034 0.617 -1.571 1.00 98.38 72 ALA A C 1
ATOM 549 O O . ALA A 1 72 ? -3.014 -0.595 -1.782 1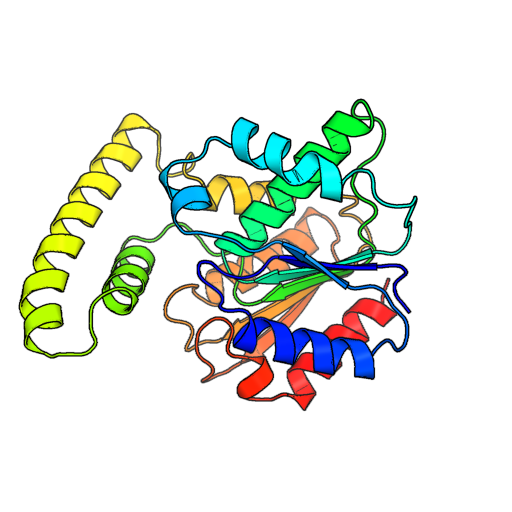.00 98.38 72 ALA A O 1
ATOM 550 N N . PHE A 1 73 ? -2.660 1.526 -2.471 1.00 98.00 73 PHE A N 1
ATOM 551 C CA . PHE A 1 73 ? -2.241 1.209 -3.832 1.00 98.00 73 PHE A CA 1
ATOM 552 C C . PHE A 1 73 ? -0.740 1.400 -4.021 1.00 98.00 73 PHE A C 1
ATOM 554 O O . PHE A 1 73 ? -0.227 2.496 -3.775 1.00 98.00 73 PHE A O 1
ATOM 561 N N . SER A 1 74 ? -0.067 0.406 -4.603 1.00 95.69 74 SER A N 1
ATOM 562 C CA . SER A 1 74 ? 1.362 0.466 -4.928 1.00 95.69 74 SER A CA 1
ATOM 563 C C . SER A 1 74 ? 2.251 0.740 -3.701 1.00 95.69 74 SER A C 1
ATOM 565 O O . SER A 1 74 ? 1.783 0.958 -2.581 1.00 95.69 74 SER A O 1
ATOM 567 N N . GLU A 1 75 ? 3.565 0.798 -3.909 1.00 94.06 75 GLU A N 1
ATOM 568 C CA . GLU A 1 75 ? 4.520 1.164 -2.853 1.00 94.06 75 GLU A CA 1
ATOM 569 C C . GLU A 1 75 ? 4.287 2.583 -2.329 1.00 94.06 75 GLU A C 1
ATOM 571 O O . GLU A 1 75 ? 4.471 2.858 -1.144 1.00 94.06 75 GLU A O 1
ATOM 576 N N . G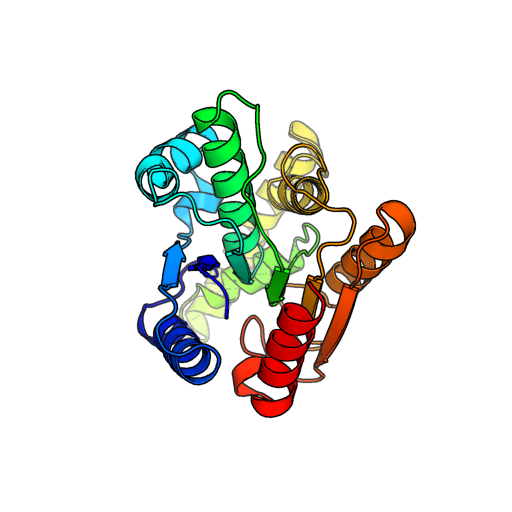LY A 1 76 ? 3.840 3.490 -3.202 1.00 91.00 76 GLY A N 1
ATOM 577 C CA . GLY A 1 76 ? 3.543 4.868 -2.823 1.00 91.00 76 GLY A CA 1
ATOM 578 C C . GLY A 1 76 ? 2.402 4.975 -1.810 1.00 91.00 76 GLY A C 1
ATOM 579 O O . GLY A 1 76 ? 2.559 5.599 -0.757 1.00 91.00 76 GLY A O 1
ATOM 580 N N . GLY A 1 77 ? 1.272 4.327 -2.101 1.00 95.75 77 GLY A N 1
ATOM 581 C CA . GLY A 1 77 ? 0.110 4.315 -1.221 1.00 95.75 77 GLY A CA 1
ATOM 582 C C . GLY A 1 77 ? 0.370 3.530 0.060 1.00 95.75 77 GLY A C 1
ATOM 583 O O . GLY A 1 77 ? -0.003 3.997 1.139 1.00 95.75 77 GLY A O 1
ATOM 584 N N . ALA A 1 78 ? 1.075 2.397 -0.016 1.00 97.12 78 ALA A N 1
ATOM 585 C CA . ALA A 1 78 ? 1.512 1.667 1.173 1.00 97.12 78 ALA A CA 1
ATOM 586 C C . ALA A 1 78 ? 2.400 2.534 2.080 1.00 97.12 78 ALA A C 1
ATOM 588 O O . ALA A 1 78 ? 2.194 2.578 3.295 1.00 97.12 78 ALA A O 1
ATOM 589 N N . ASN A 1 79 ? 3.331 3.301 1.502 1.00 95.00 79 ASN A N 1
ATOM 590 C CA . ASN A 1 79 ? 4.169 4.211 2.276 1.00 95.00 79 ASN A CA 1
ATOM 591 C C . ASN A 1 79 ? 3.353 5.322 2.948 1.00 95.00 79 ASN A C 1
ATOM 593 O O . ASN A 1 79 ? 3.556 5.596 4.131 1.00 95.00 79 ASN A O 1
ATOM 597 N N . LYS A 1 80 ? 2.408 5.942 2.230 1.00 93.38 80 LYS A N 1
ATOM 598 C CA . LYS A 1 80 ? 1.515 6.955 2.815 1.00 93.38 80 LYS A CA 1
ATOM 599 C C . LYS A 1 80 ? 0.637 6.383 3.923 1.00 93.38 80 LYS A C 1
ATOM 601 O O . LYS A 1 80 ? 0.442 7.068 4.921 1.00 93.38 80 LYS A O 1
ATOM 606 N N . ALA A 1 81 ? 0.165 5.145 3.787 1.00 96.19 81 ALA A N 1
ATOM 607 C CA . ALA A 1 81 ? -0.586 4.469 4.839 1.00 96.19 81 ALA A CA 1
ATOM 608 C C . ALA A 1 81 ? 0.260 4.295 6.109 1.00 96.19 81 ALA A C 1
ATOM 610 O O . ALA A 1 81 ? -0.186 4.655 7.195 1.00 96.19 81 ALA A O 1
ATOM 611 N N . VAL A 1 82 ? 1.508 3.832 5.975 1.00 95.94 82 VAL A N 1
ATOM 612 C CA . VAL A 1 82 ? 2.449 3.734 7.104 1.00 95.94 82 VAL A CA 1
ATOM 613 C C . VAL A 1 82 ? 2.719 5.106 7.727 1.00 95.94 82 VAL A C 1
ATOM 615 O O . VAL A 1 82 ? 2.671 5.239 8.947 1.00 95.94 82 VAL A O 1
ATOM 618 N N . CYS A 1 83 ? 2.955 6.144 6.918 1.00 93.44 83 CYS A N 1
ATOM 619 C CA . CYS A 1 83 ? 3.136 7.502 7.436 1.00 93.44 83 CYS A CA 1
ATOM 620 C C . CYS A 1 83 ? 1.888 8.019 8.167 1.00 93.44 83 CYS A C 1
ATOM 622 O O . CYS A 1 83 ? 2.034 8.708 9.173 1.00 93.44 83 CYS A O 1
ATOM 624 N N . LEU A 1 84 ? 0.682 7.684 7.697 1.00 93.56 84 LEU A N 1
ATOM 625 C CA . LEU A 1 84 ? -0.565 8.040 8.372 1.00 93.56 84 LEU A CA 1
ATOM 626 C C . LEU A 1 84 ? -0.680 7.343 9.729 1.00 93.56 84 LEU A C 1
ATOM 628 O O . LEU A 1 84 ? -0.984 8.004 10.715 1.00 93.56 84 LEU A O 1
ATOM 632 N N . ALA A 1 85 ? -0.390 6.043 9.805 1.00 93.94 85 ALA A N 1
ATOM 633 C CA . ALA A 1 85 ? -0.401 5.318 11.075 1.00 93.94 85 ALA A CA 1
ATOM 634 C C . ALA A 1 85 ? 0.622 5.877 12.070 1.00 93.94 85 ALA A C 1
ATOM 636 O O . ALA A 1 85 ? 0.303 6.057 13.240 1.00 93.94 85 ALA A O 1
ATOM 637 N N . GLN A 1 86 ? 1.824 6.225 11.602 1.00 93.19 86 GLN A N 1
ATOM 638 C CA . GLN A 1 86 ? 2.839 6.883 12.430 1.00 93.19 86 GLN A CA 1
ATOM 639 C C . GLN A 1 86 ? 2.376 8.257 12.928 1.00 93.19 86 GLN A C 1
ATOM 641 O O . GLN A 1 86 ? 2.582 8.585 14.094 1.00 93.19 86 GLN A O 1
ATOM 646 N N . ALA A 1 87 ? 1.743 9.053 12.061 1.00 90.81 87 ALA A N 1
ATOM 647 C CA . ALA A 1 87 ? 1.190 10.353 12.430 1.00 90.81 87 ALA A CA 1
ATOM 648 C C . ALA A 1 87 ? 0.071 10.217 13.472 1.00 90.81 87 ALA A C 1
ATOM 650 O O . ALA A 1 87 ? 0.057 10.953 14.455 1.00 90.81 87 ALA A O 1
ATOM 651 N N . PHE A 1 88 ? -0.819 9.241 13.285 1.00 90.50 88 PHE A N 1
ATOM 652 C CA . PHE A 1 88 ? -1.904 8.947 14.215 1.00 90.50 88 PHE A CA 1
ATOM 653 C C . PHE A 1 88 ? -1.383 8.499 15.580 1.00 90.50 88 PHE A C 1
ATOM 655 O O . PHE A 1 88 ? -1.799 9.026 16.608 1.00 90.50 88 PHE A O 1
ATOM 662 N N . LEU A 1 89 ? -0.422 7.575 15.595 1.00 90.00 89 LEU A N 1
ATOM 663 C CA . LEU A 1 89 ? 0.188 7.093 16.828 1.00 90.00 89 LEU A CA 1
ATOM 664 C C . LEU A 1 89 ? 0.887 8.230 17.590 1.00 90.00 89 LEU A C 1
ATOM 666 O O . LEU A 1 89 ? 0.760 8.322 18.805 1.00 90.00 89 LEU A O 1
ATOM 670 N N . ALA A 1 90 ? 1.580 9.129 16.886 1.00 88.88 90 ALA A N 1
ATOM 671 C CA . ALA A 1 90 ? 2.192 10.302 17.507 1.00 88.88 90 ALA A CA 1
ATOM 672 C C . ALA A 1 90 ? 1.142 11.255 18.106 1.00 88.88 90 ALA A C 1
ATOM 674 O O . ALA A 1 90 ? 1.310 11.723 19.230 1.00 88.88 90 ALA A O 1
ATOM 675 N N . ALA A 1 91 ? 0.043 11.515 17.390 1.00 86.56 91 ALA A N 1
ATOM 676 C CA . ALA A 1 91 ? -1.026 12.394 17.866 1.00 86.56 91 ALA A CA 1
ATOM 677 C C . ALA A 1 91 ? -1.779 11.830 19.081 1.00 86.56 91 ALA A C 1
ATOM 679 O O . ALA A 1 91 ? -2.263 12.591 19.914 1.00 86.56 91 ALA A O 1
ATOM 680 N N . THR A 1 92 ? -1.849 10.504 19.216 1.00 86.56 92 THR A N 1
ATOM 681 C CA . THR A 1 92 ? -2.458 9.835 20.376 1.00 86.56 92 THR A CA 1
ATOM 682 C C . THR A 1 92 ? -1.461 9.572 21.507 1.00 86.56 92 THR A C 1
ATOM 684 O O . THR A 1 92 ? -1.741 8.762 22.390 1.00 86.56 92 THR A O 1
ATOM 687 N N . ASN A 1 93 ? -0.290 10.223 21.512 1.00 86.56 93 ASN A N 1
ATOM 688 C CA . ASN A 1 93 ? 0.778 9.992 22.495 1.00 86.56 93 ASN A CA 1
ATOM 689 C C . ASN A 1 93 ? 1.168 8.508 22.621 1.00 86.56 93 ASN A C 1
ATOM 691 O O . ASN A 1 93 ? 1.442 8.011 23.711 1.00 86.56 93 ASN A O 1
ATOM 695 N N . HIS A 1 94 ? 1.169 7.793 21.497 1.00 85.94 94 HIS A N 1
ATOM 696 C CA . HIS A 1 94 ? 1.496 6.372 21.391 1.00 85.94 94 HIS A CA 1
ATOM 697 C C . HIS A 1 94 ? 0.582 5.436 22.195 1.00 85.94 94 HIS A C 1
ATOM 699 O O . HIS A 1 94 ? 0.968 4.312 22.512 1.00 85.94 94 HIS A O 1
ATOM 705 N N . THR A 1 95 ? -0.638 5.877 22.510 1.00 85.44 95 THR A N 1
ATOM 706 C CA . THR A 1 95 ? -1.590 5.086 23.305 1.00 85.44 95 THR A CA 1
ATOM 707 C C . THR A 1 95 ? -2.444 4.143 22.464 1.00 85.44 95 THR A C 1
ATOM 709 O O . THR A 1 95 ? -2.873 3.105 22.964 1.00 85.44 95 THR A O 1
ATOM 712 N N . SER A 1 96 ? -2.703 4.475 21.193 1.00 85.69 96 SER A N 1
ATOM 713 C CA . SER A 1 96 ? -3.541 3.646 20.323 1.00 85.69 96 SER A CA 1
ATOM 714 C C . SER A 1 96 ? -3.128 3.721 18.846 1.00 85.69 96 SER A C 1
ATOM 716 O O . SER A 1 96 ? -2.841 4.808 18.335 1.00 85.69 96 SER A O 1
ATOM 718 N N . PRO A 1 97 ? -3.093 2.577 18.133 1.00 90.62 97 PRO A N 1
ATOM 719 C CA . PRO A 1 97 ? -2.873 2.565 16.692 1.00 90.62 97 PRO A CA 1
ATOM 720 C C . PRO A 1 97 ? -4.113 3.072 15.946 1.00 90.62 97 PRO A C 1
ATOM 722 O O . PRO A 1 97 ? -5.223 3.078 16.482 1.00 90.62 97 PRO A O 1
ATOM 725 N N . LEU A 1 98 ? -3.934 3.434 14.672 1.00 90.12 98 LEU A N 1
ATOM 726 C CA . LEU A 1 98 ? -5.045 3.798 13.789 1.00 90.12 98 LEU A CA 1
ATOM 727 C C . LEU A 1 98 ? -6.049 2.622 13.712 1.00 90.12 98 LEU A C 1
ATOM 729 O O . LEU A 1 98 ? -5.626 1.506 13.386 1.00 90.12 98 LEU A O 1
ATOM 733 N N . PRO A 1 99 ? -7.355 2.828 13.990 1.00 91.94 99 PRO A N 1
ATOM 734 C CA . PRO A 1 99 ? -8.334 1.747 14.145 1.00 91.94 99 PRO A CA 1
ATOM 735 C C . PRO A 1 99 ? -8.813 1.199 12.789 1.00 91.94 99 PRO A C 1
ATOM 737 O O . PRO A 1 99 ? -9.970 1.338 12.384 1.00 91.94 99 PRO A O 1
ATOM 740 N N . ILE A 1 100 ? -7.892 0.567 12.060 1.00 94.81 100 ILE A N 1
ATOM 741 C CA . ILE A 1 100 ? -8.186 -0.138 10.813 1.00 94.81 100 ILE A CA 1
ATOM 742 C C . ILE A 1 100 ? -8.886 -1.462 11.123 1.00 94.81 100 ILE A C 1
ATOM 744 O O . ILE A 1 100 ? -8.345 -2.313 11.827 1.00 94.81 100 ILE A O 1
ATOM 748 N N . ALA A 1 101 ? -10.076 -1.639 10.552 1.00 95.44 101 ALA A N 1
ATOM 749 C CA . ALA A 1 101 ? -10.890 -2.844 10.681 1.00 95.44 101 ALA A CA 1
ATOM 750 C C . ALA A 1 101 ? -10.738 -3.805 9.492 1.00 95.44 101 ALA A C 1
ATOM 752 O O . ALA A 1 101 ? -11.082 -4.975 9.612 1.00 95.44 101 ALA A O 1
ATOM 753 N N . ALA A 1 102 ? -10.224 -3.343 8.349 1.00 97.06 102 ALA A N 1
ATOM 754 C CA . ALA A 1 102 ? -9.857 -4.199 7.222 1.00 97.06 102 ALA A CA 1
ATOM 755 C C . ALA A 1 102 ? -8.848 -3.497 6.301 1.00 97.06 102 ALA A C 1
ATOM 757 O O . ALA A 1 102 ? -8.911 -2.276 6.120 1.00 97.06 102 ALA A O 1
ATOM 758 N N . PHE A 1 103 ? -7.961 -4.276 5.678 1.00 97.88 103 PHE A N 1
ATOM 759 C CA . PHE A 1 103 ? -6.983 -3.777 4.707 1.00 97.88 103 PHE A CA 1
ATOM 760 C C . PHE A 1 103 ? -7.249 -4.315 3.301 1.00 97.88 103 PHE A C 1
ATOM 762 O O . PHE A 1 103 ? -7.535 -5.497 3.108 1.00 97.88 103 PHE A O 1
ATOM 769 N N . VAL A 1 104 ? -7.057 -3.458 2.306 1.00 98.62 104 VAL A N 1
ATOM 770 C CA . VAL A 1 104 ? -6.968 -3.815 0.893 1.00 98.62 104 VAL A CA 1
ATOM 771 C C . VAL A 1 104 ? -5.631 -3.306 0.377 1.00 98.62 104 VAL A C 1
ATOM 773 O O . VAL A 1 104 ? -5.373 -2.103 0.373 1.00 98.62 104 VAL A O 1
ATOM 776 N N . PHE A 1 105 ? -4.780 -4.229 -0.045 1.00 98.69 105 PHE A N 1
ATOM 777 C CA . PHE A 1 105 ? -3.508 -3.938 -0.682 1.00 98.69 105 PHE A CA 1
ATOM 778 C C . PHE A 1 105 ? -3.621 -4.242 -2.170 1.00 98.69 105 PHE A C 1
ATOM 780 O O . PHE A 1 105 ? -3.803 -5.394 -2.558 1.00 98.69 105 PHE A O 1
ATOM 787 N N . ASP A 1 106 ? -3.532 -3.206 -2.997 1.00 98.56 106 ASP A N 1
ATOM 788 C CA . ASP A 1 106 ? -3.550 -3.318 -4.453 1.00 98.56 106 ASP A CA 1
ATOM 789 C 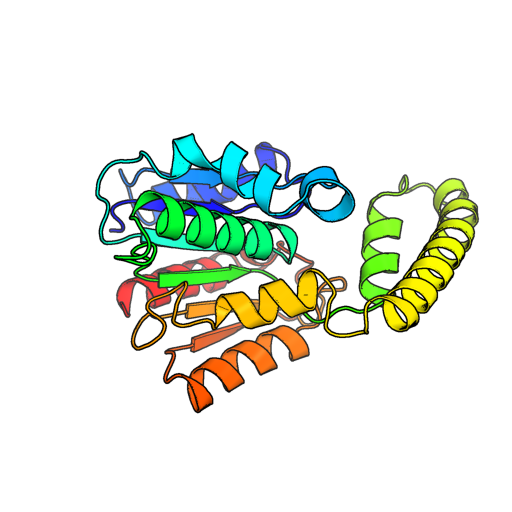C . ASP A 1 106 ? -2.141 -3.074 -4.989 1.00 98.56 106 ASP A C 1
ATOM 791 O O . ASP A 1 106 ? -1.563 -2.001 -4.799 1.00 98.56 106 ASP A O 1
ATOM 795 N N . SER A 1 107 ? -1.580 -4.089 -5.646 1.00 98.12 107 SER A N 1
ATOM 796 C CA . SER A 1 107 ? -0.238 -4.046 -6.223 1.00 98.12 107 SER A CA 1
ATOM 797 C C . SER A 1 107 ? 0.850 -3.687 -5.192 1.00 98.12 107 SER A C 1
ATOM 799 O O . SER A 1 107 ? 1.736 -2.889 -5.480 1.00 98.12 107 SER A O 1
ATOM 801 N N . THR A 1 108 ? 0.770 -4.201 -3.959 1.00 98.19 108 THR A N 1
ATOM 802 C CA . THR A 1 108 ? 1.715 -3.913 -2.858 1.00 98.19 108 THR A CA 1
ATOM 803 C C . THR A 1 108 ? 1.551 -4.953 -1.730 1.00 98.19 108 THR A C 1
ATOM 805 O O . THR A 1 108 ? 0.486 -5.568 -1.640 1.00 98.19 108 THR A O 1
ATOM 808 N N . PRO A 1 109 ? 2.543 -5.183 -0.849 1.00 97.25 109 PRO A N 1
ATOM 809 C CA . PRO A 1 109 ? 3.924 -4.715 -0.913 1.00 97.25 109 PRO A CA 1
ATOM 810 C C . PRO A 1 109 ? 4.819 -5.582 -1.796 1.00 97.25 109 PRO A C 1
ATOM 812 O O . PRO A 1 109 ? 4.747 -6.810 -1.783 1.00 97.25 109 PRO A O 1
ATOM 815 N N . GLY A 1 110 ? 5.715 -4.920 -2.520 1.00 94.00 110 GLY A N 1
ATOM 816 C CA . GLY A 1 110 ? 6.813 -5.528 -3.260 1.00 94.00 110 GLY A CA 1
ATOM 817 C C . GLY A 1 110 ? 8.102 -5.633 -2.446 1.00 94.00 110 GLY A C 1
ATOM 818 O O . GLY A 1 110 ? 8.125 -5.465 -1.223 1.00 94.00 110 GLY A O 1
ATOM 819 N N . THR A 1 111 ? 9.195 -5.900 -3.157 1.00 92.25 111 THR A N 1
ATOM 820 C CA . THR A 1 111 ? 10.573 -5.782 -2.664 1.00 92.25 111 THR A CA 1
ATOM 821 C C . THR A 1 111 ? 11.350 -4.782 -3.522 1.00 92.25 111 THR A C 1
ATOM 823 O O . THR A 1 111 ? 10.987 -4.550 -4.680 1.00 92.25 111 THR A O 1
ATOM 826 N N . PRO A 1 112 ? 12.410 -4.149 -2.990 1.00 87.44 112 PRO A N 1
ATOM 827 C CA . PRO A 1 112 ? 13.238 -3.256 -3.789 1.00 87.44 112 PRO A CA 1
ATOM 828 C C . PRO A 1 112 ? 13.868 -4.034 -4.952 1.00 87.44 112 PRO A C 1
ATOM 830 O O . PRO A 1 112 ? 14.584 -5.022 -4.756 1.00 87.44 112 PRO A O 1
ATOM 833 N N . ARG A 1 113 ? 13.656 -3.564 -6.186 1.00 87.50 113 ARG A N 1
ATOM 834 C CA . ARG A 1 113 ? 14.268 -4.144 -7.389 1.00 87.50 113 ARG A CA 1
ATOM 835 C C . ARG A 1 113 ? 14.688 -3.055 -8.363 1.00 87.50 113 ARG A C 1
ATOM 837 O O . ARG A 1 113 ? 13.899 -2.181 -8.714 1.00 87.50 113 ARG A O 1
ATOM 844 N N . TYR A 1 114 ? 15.908 -3.175 -8.879 1.00 86.88 114 TYR A N 1
ATOM 845 C CA . TYR A 1 114 ? 16.399 -2.298 -9.938 1.00 86.88 114 TYR A CA 1
ATOM 846 C C . TYR A 1 114 ? 15.498 -2.345 -11.184 1.00 86.88 114 TYR A C 1
ATOM 848 O O . TYR A 1 114 ? 15.134 -1.298 -11.713 1.00 86.88 114 TYR A O 1
ATOM 856 N N . SER A 1 115 ? 15.050 -3.535 -11.606 1.00 86.19 115 SER A N 1
ATOM 857 C CA . SER A 1 115 ? 14.157 -3.674 -12.766 1.00 86.19 115 SER A CA 1
ATOM 858 C C . SER A 1 115 ? 12.833 -2.925 -12.590 1.00 86.19 115 SER A C 1
ATOM 860 O O . SER A 1 115 ? 12.360 -2.309 -13.539 1.00 86.19 115 SER A O 1
ATOM 862 N N . SER A 1 116 ? 12.266 -2.924 -11.379 1.00 86.81 116 SER A N 1
ATOM 863 C CA . SER A 1 116 ? 11.051 -2.164 -11.063 1.00 86.81 116 SER A CA 1
ATOM 864 C C . SER A 1 116 ? 11.285 -0.656 -11.171 1.00 86.81 116 SER A C 1
ATOM 866 O O . SER A 1 116 ? 10.452 0.055 -11.728 1.00 86.81 116 SER A O 1
ATOM 868 N N . ASN A 1 117 ? 12.444 -0.163 -10.718 1.00 85.94 117 ASN A N 1
ATOM 869 C CA . ASN A 1 117 ? 12.810 1.249 -10.861 1.00 85.94 117 ASN A CA 1
ATOM 870 C C . ASN A 1 117 ? 12.978 1.648 -12.335 1.00 85.94 117 ASN A C 1
ATOM 872 O O . ASN A 1 117 ? 12.491 2.700 -12.743 1.00 85.94 117 ASN A O 1
ATOM 876 N N . VAL A 1 118 ? 13.619 0.798 -13.145 1.00 88.06 118 VAL A N 1
ATOM 877 C CA . VAL A 1 118 ? 13.775 1.024 -14.592 1.00 88.06 118 VAL A CA 1
ATOM 878 C C . VAL A 1 118 ? 12.418 1.023 -15.299 1.00 88.06 118 VAL A C 1
ATOM 880 O O . VAL A 1 118 ? 12.157 1.907 -16.112 1.00 88.06 118 VAL A O 1
ATOM 883 N N . ALA A 1 119 ? 11.529 0.083 -14.967 1.00 87.31 119 ALA A N 1
ATOM 884 C CA . ALA A 1 119 ? 10.180 0.029 -15.528 1.00 87.31 119 ALA A CA 1
ATOM 885 C C . ALA A 1 119 ? 9.350 1.270 -15.149 1.00 87.31 119 ALA A C 1
ATOM 887 O O . ALA A 1 119 ? 8.698 1.869 -16.007 1.00 87.31 119 ALA A O 1
ATOM 888 N N . ALA A 1 120 ? 9.424 1.718 -13.890 1.00 86.06 120 ALA A N 1
ATOM 889 C CA . ALA A 1 120 ? 8.772 2.948 -13.443 1.00 86.06 120 ALA A CA 1
ATOM 890 C C . ALA A 1 120 ? 9.324 4.186 -14.168 1.00 86.06 120 ALA A C 1
ATOM 892 O O . ALA A 1 120 ? 8.555 5.039 -14.612 1.00 86.06 120 ALA A O 1
ATOM 893 N N . PHE A 1 121 ? 10.645 4.262 -14.347 1.00 86.62 121 PHE A N 1
ATOM 894 C CA . PHE A 1 121 ? 11.278 5.348 -15.088 1.00 86.62 121 PHE A CA 1
ATOM 895 C C . PHE A 1 121 ? 10.877 5.346 -16.568 1.00 86.62 121 PHE A C 1
ATOM 897 O O . PHE A 1 121 ? 10.480 6.388 -17.085 1.00 86.62 121 PHE A O 1
ATOM 904 N N . SER A 1 122 ? 10.871 4.187 -17.234 1.00 87.50 122 SER A N 1
ATOM 905 C CA . SER A 1 122 ? 10.416 4.065 -18.629 1.00 87.50 122 SER A CA 1
ATOM 906 C C . SER A 1 122 ? 8.986 4.585 -18.823 1.00 87.50 122 SER A C 1
ATOM 908 O O . SER A 1 122 ? 8.708 5.254 -19.817 1.00 87.50 122 SER A O 1
ATOM 910 N N . ARG A 1 123 ? 8.096 4.370 -17.843 1.00 85.75 123 ARG A N 1
ATOM 911 C CA . ARG A 1 123 ? 6.723 4.911 -17.847 1.00 85.75 123 ARG A CA 1
ATOM 912 C C . ARG A 1 123 ? 6.642 6.421 -17.643 1.00 85.75 123 ARG A C 1
ATOM 914 O O . ARG A 1 123 ? 5.648 7.022 -18.037 1.00 85.75 123 ARG A O 1
ATOM 921 N N . SER A 1 124 ? 7.647 7.020 -17.008 1.00 84.06 124 SER A N 1
ATOM 922 C CA . SER A 1 124 ? 7.734 8.475 -16.847 1.00 84.06 124 SER A CA 1
ATOM 923 C C . SER A 1 124 ? 8.248 9.180 -18.105 1.00 84.06 124 SER A C 1
ATOM 925 O O . SER A 1 124 ? 7.999 10.371 -18.287 1.00 84.06 124 SER A O 1
ATOM 927 N N . LEU A 1 125 ? 8.943 8.450 -18.986 1.00 86.44 125 LEU A N 1
ATOM 928 C CA . LEU A 1 125 ? 9.416 8.985 -20.255 1.00 86.44 125 LEU A CA 1
ATOM 929 C C . LEU A 1 125 ? 8.257 9.154 -21.250 1.00 86.44 125 LEU A C 1
ATOM 931 O O . LEU A 1 125 ? 7.316 8.355 -21.260 1.00 86.44 125 LEU A O 1
ATOM 935 N N . PRO A 1 126 ? 8.342 10.144 -22.158 1.00 88.25 126 PRO A N 1
ATOM 936 C CA . PRO A 1 126 ? 7.415 10.248 -23.272 1.00 88.25 126 PRO A CA 1
ATOM 937 C C . PRO A 1 126 ? 7.346 8.933 -24.071 1.00 88.25 126 PRO A C 1
ATOM 939 O O . PRO A 1 126 ? 8.376 8.296 -24.299 1.00 88.25 126 PRO A O 1
ATOM 942 N N . PRO A 1 127 ? 6.167 8.530 -24.575 1.00 87.19 127 PRO A N 1
ATOM 943 C CA . PRO A 1 127 ? 5.991 7.249 -25.266 1.00 87.19 127 PRO A CA 1
ATOM 944 C C . PRO A 1 127 ? 6.626 7.200 -26.670 1.00 87.19 127 PRO A C 1
ATOM 946 O O . PRO A 1 127 ? 6.448 6.224 -27.395 1.00 87.19 127 PRO A O 1
ATOM 949 N N . ASN A 1 128 ? 7.348 8.242 -27.094 1.00 92.38 128 ASN A N 1
ATOM 950 C CA . ASN A 1 128 ? 7.977 8.272 -28.409 1.00 92.38 128 ASN A CA 1
ATOM 951 C C . ASN A 1 128 ? 9.305 7.494 -28.416 1.00 92.38 128 ASN A C 1
ATOM 953 O O . ASN A 1 128 ? 10.060 7.493 -27.442 1.00 92.38 128 ASN A O 1
ATOM 957 N N . LYS A 1 129 ? 9.595 6.839 -29.547 1.00 90.25 129 LYS A N 1
ATOM 958 C CA . LYS A 1 129 ? 10.729 5.911 -29.678 1.00 90.25 129 LYS A CA 1
ATOM 959 C C . LYS A 1 129 ? 12.083 6.571 -29.420 1.00 90.25 129 LYS A C 1
ATOM 961 O O . LYS A 1 129 ? 12.951 5.923 -28.854 1.00 90.25 129 LYS A O 1
ATOM 966 N N . LEU A 1 130 ? 12.261 7.837 -29.801 1.00 90.81 130 LEU A N 1
ATOM 967 C CA . LEU A 1 130 ? 13.526 8.553 -29.619 1.00 90.81 130 LEU A CA 1
ATOM 968 C C . LEU A 1 130 ? 13.796 8.862 -28.140 1.00 90.81 130 LEU A C 1
ATOM 970 O O . LEU A 1 130 ? 14.878 8.571 -27.638 1.00 90.81 130 LEU A O 1
ATOM 974 N N . ALA A 1 131 ? 12.798 9.391 -27.428 1.00 88.62 131 ALA A N 1
ATOM 975 C CA . ALA A 1 131 ? 12.893 9.663 -25.997 1.00 88.62 131 ALA A CA 1
ATOM 976 C C . ALA A 1 131 ? 13.128 8.378 -25.197 1.00 88.62 131 ALA A C 1
ATOM 978 O O . ALA A 1 131 ? 13.936 8.381 -24.274 1.00 88.62 131 ALA A O 1
ATOM 979 N N . GLN A 1 132 ? 12.483 7.271 -25.578 1.00 91.75 132 GLN A N 1
ATOM 980 C CA . GLN A 1 132 ? 12.748 5.964 -24.974 1.00 91.75 132 GLN A CA 1
ATOM 981 C C . GLN A 1 132 ? 14.167 5.471 -25.302 1.00 91.75 132 GLN A C 1
ATOM 983 O O . GLN A 1 132 ? 14.893 5.083 -24.394 1.00 91.75 132 GLN A O 1
ATOM 988 N N . ALA A 1 133 ? 14.603 5.536 -26.565 1.00 88.94 133 ALA A N 1
ATOM 989 C CA . ALA A 1 133 ? 15.909 5.029 -26.995 1.00 88.94 133 ALA A CA 1
ATOM 990 C C . ALA A 1 133 ? 17.097 5.777 -26.371 1.00 88.94 133 ALA A C 1
ATOM 992 O O . ALA A 1 133 ? 18.129 5.165 -26.118 1.00 88.94 133 ALA A O 1
ATOM 993 N N . VAL A 1 134 ? 16.959 7.081 -26.116 1.00 90.25 134 VAL A N 1
ATOM 994 C CA . VAL A 1 134 ? 18.020 7.900 -25.505 1.00 90.25 134 VAL A CA 1
ATOM 995 C C . VAL A 1 134 ? 17.857 7.980 -23.989 1.00 90.25 134 VAL A C 1
ATOM 997 O O . VAL A 1 134 ? 18.810 7.774 -23.241 1.00 90.25 134 VAL A O 1
ATOM 1000 N N . GLY A 1 135 ? 16.643 8.268 -23.520 1.00 86.81 135 GLY A N 1
ATOM 1001 C CA . GLY A 1 135 ? 16.366 8.499 -22.108 1.00 86.81 135 GLY A CA 1
ATOM 1002 C C . GLY A 1 135 ? 16.486 7.234 -21.269 1.00 86.81 135 GLY A C 1
ATOM 1003 O O . GLY A 1 135 ? 17.027 7.300 -20.167 1.00 86.81 135 GLY A O 1
ATOM 1004 N N . LEU A 1 136 ? 16.030 6.081 -21.777 1.00 90.81 136 LEU A N 1
ATOM 1005 C CA . LEU A 1 136 ? 16.021 4.844 -20.998 1.00 90.81 136 LEU A CA 1
ATOM 1006 C C . LEU A 1 136 ? 17.433 4.336 -20.676 1.00 90.81 136 LEU A C 1
ATOM 1008 O O . LEU A 1 136 ? 17.661 4.073 -19.498 1.00 90.81 136 LEU A O 1
ATOM 1012 N N . PRO A 1 137 ? 18.398 4.241 -21.619 1.00 91.12 137 PRO A N 1
ATOM 1013 C CA . PRO A 1 137 ? 19.763 3.840 -21.278 1.00 91.12 137 PRO A CA 1
ATOM 1014 C C . PRO A 1 137 ? 20.419 4.784 -20.270 1.00 91.12 137 PRO A C 1
ATOM 1016 O O . PRO A 1 137 ? 20.968 4.318 -19.277 1.00 91.12 137 PRO A O 1
ATOM 1019 N N . ILE A 1 138 ? 20.299 6.103 -20.473 1.00 88.69 138 ILE A N 1
ATOM 1020 C CA . ILE A 1 138 ? 20.881 7.107 -19.569 1.00 88.69 138 ILE A CA 1
ATOM 1021 C C . ILE A 1 138 ? 20.275 6.979 -18.169 1.00 88.69 138 ILE A C 1
ATOM 1023 O O . ILE A 1 138 ? 20.999 6.864 -17.180 1.00 88.69 138 ILE A O 1
ATOM 1027 N N . GLY A 1 139 ? 18.945 6.965 -18.071 1.00 85.88 139 GLY A N 1
ATOM 1028 C CA . GLY A 1 139 ? 18.257 6.856 -16.790 1.00 85.88 139 GLY A CA 1
ATOM 1029 C C . GLY A 1 139 ? 18.499 5.516 -16.102 1.00 85.88 139 GLY A C 1
ATOM 1030 O O . GLY A 1 139 ? 18.707 5.492 -14.894 1.00 85.88 139 GLY A O 1
ATOM 1031 N N . ALA A 1 140 ? 18.554 4.413 -16.853 1.00 89.12 140 ALA A N 1
ATOM 1032 C CA . ALA A 1 140 ? 18.920 3.102 -16.329 1.00 89.12 140 ALA A CA 1
ATOM 1033 C C . ALA A 1 140 ? 20.340 3.119 -15.739 1.00 89.12 140 ALA A C 1
ATOM 1035 O O . ALA A 1 140 ? 20.528 2.696 -14.601 1.00 89.12 140 ALA A O 1
ATOM 1036 N N . S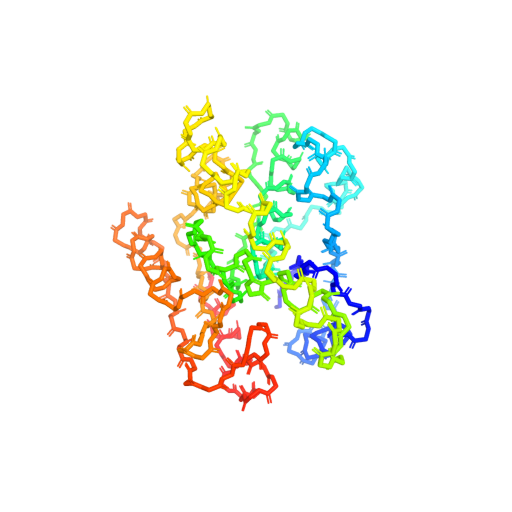ER A 1 141 ? 21.324 3.694 -16.441 1.00 85.44 141 SER A N 1
ATOM 1037 C CA . SER A 1 141 ? 22.687 3.847 -15.917 1.00 85.44 141 SER A CA 1
ATOM 1038 C C . SER A 1 141 ? 22.729 4.680 -14.635 1.00 85.44 141 SER A C 1
ATOM 1040 O O . SER A 1 141 ? 23.354 4.262 -13.661 1.00 85.44 141 SER A O 1
ATOM 1042 N N . VAL A 1 142 ? 22.023 5.814 -14.590 1.00 86.12 142 VAL A N 1
ATOM 1043 C CA . VAL A 1 142 ? 21.930 6.643 -13.375 1.00 86.12 142 VAL A CA 1
ATOM 1044 C C . VAL A 1 142 ? 21.295 5.856 -12.228 1.00 86.12 142 VAL A C 1
ATOM 1046 O O . VAL A 1 142 ? 21.861 5.797 -11.138 1.00 86.12 142 VAL A O 1
ATOM 1049 N N . LEU A 1 143 ? 20.167 5.184 -12.477 1.00 88.38 143 LEU A N 1
ATOM 1050 C CA . LEU A 1 143 ? 19.492 4.350 -11.483 1.00 88.38 143 LEU A CA 1
ATOM 1051 C C . LEU A 1 143 ? 20.381 3.206 -10.992 1.00 88.38 143 LEU A C 1
ATOM 1053 O O . LEU A 1 143 ? 20.323 2.879 -9.810 1.00 88.38 143 LEU A O 1
ATOM 1057 N N . ALA A 1 144 ? 21.203 2.611 -11.859 1.00 87.94 144 ALA A N 1
ATOM 1058 C CA . ALA A 1 144 ? 22.123 1.540 -11.491 1.00 87.94 144 ALA A CA 1
ATOM 1059 C C . ALA A 1 144 ? 23.219 2.057 -10.552 1.00 87.94 144 ALA A C 1
ATOM 1061 O O . ALA A 1 144 ? 23.470 1.454 -9.509 1.00 87.94 144 ALA A O 1
ATOM 1062 N N . VAL A 1 145 ? 23.816 3.209 -10.874 1.00 85.81 145 VAL A N 1
ATOM 1063 C CA . VAL A 1 145 ? 24.811 3.867 -10.014 1.00 85.81 145 VAL A CA 1
ATOM 1064 C C . VAL A 1 145 ? 24.195 4.223 -8.662 1.00 85.81 145 VAL A C 1
ATOM 1066 O O . VAL A 1 145 ? 24.739 3.850 -7.623 1.00 85.81 145 VAL A O 1
ATOM 1069 N N . THR A 1 146 ? 23.028 4.876 -8.650 1.00 79.75 146 THR A N 1
ATOM 1070 C CA . THR A 1 146 ? 22.322 5.221 -7.406 1.00 79.75 146 THR A CA 1
ATOM 1071 C C . THR A 1 146 ? 21.978 3.979 -6.589 1.00 79.75 146 THR A C 1
ATOM 1073 O O . THR A 1 146 ? 22.168 3.974 -5.376 1.00 79.75 146 THR A O 1
ATOM 1076 N N . TRP A 1 147 ? 21.511 2.913 -7.238 1.00 84.12 147 TRP A N 1
ATOM 1077 C CA . TRP A 1 147 ? 21.173 1.649 -6.591 1.00 84.12 147 TRP A CA 1
ATOM 1078 C C . TRP A 1 147 ? 22.380 1.009 -5.905 1.00 84.12 147 TRP A C 1
ATOM 1080 O O . TRP A 1 147 ? 22.280 0.619 -4.740 1.00 84.12 147 TRP A O 1
ATOM 1090 N N . VAL A 1 148 ? 23.519 0.921 -6.599 1.00 84.69 148 VAL A N 1
ATOM 1091 C CA . VAL A 1 148 ? 24.757 0.345 -6.054 1.00 84.69 148 VAL A CA 1
ATOM 1092 C C . VAL A 1 148 ? 25.270 1.187 -4.890 1.00 84.69 148 VAL A C 1
ATOM 1094 O O . VAL A 1 148 ? 25.486 0.651 -3.804 1.00 84.69 148 VAL A O 1
ATOM 1097 N N . LEU A 1 149 ? 25.390 2.506 -5.074 1.00 82.31 149 LEU A N 1
ATOM 1098 C CA . LEU A 1 149 ? 25.868 3.410 -4.025 1.00 82.31 149 LEU A CA 1
ATOM 1099 C C . LEU A 1 149 ? 24.973 3.359 -2.785 1.00 82.31 149 LEU A C 1
ATOM 1101 O O . LEU A 1 149 ? 25.471 3.222 -1.671 1.00 82.31 149 LEU A O 1
ATOM 1105 N N . PHE A 1 150 ? 23.652 3.408 -2.963 1.00 80.69 150 PHE A N 1
ATOM 1106 C CA . PHE A 1 150 ? 22.716 3.332 -1.845 1.00 80.69 150 PHE A CA 1
ATOM 1107 C C . PHE A 1 150 ? 22.789 1.975 -1.136 1.00 80.69 150 PHE A C 1
ATOM 1109 O O . PHE A 1 150 ? 22.798 1.924 0.093 1.00 80.69 150 PHE A O 1
ATOM 1116 N N . SER A 1 151 ? 22.892 0.878 -1.891 1.00 79.56 151 SER A N 1
ATOM 1117 C CA . SER A 1 151 ? 22.995 -0.469 -1.318 1.00 79.56 151 SER A CA 1
ATOM 1118 C C . SER A 1 151 ? 24.267 -0.651 -0.487 1.00 79.56 151 SER A C 1
ATOM 1120 O O . SER A 1 151 ? 24.209 -1.323 0.538 1.00 79.56 151 SER A O 1
ATOM 1122 N N . ILE A 1 152 ? 25.384 -0.033 -0.888 1.00 84.12 152 ILE A N 1
ATOM 1123 C CA . ILE A 1 152 ? 26.660 -0.089 -0.158 1.00 84.12 152 ILE A CA 1
ATOM 1124 C C . ILE A 1 152 ? 26.647 0.834 1.068 1.00 84.12 152 ILE A C 1
ATOM 1126 O O . ILE A 1 152 ? 27.050 0.421 2.149 1.00 84.12 152 ILE A O 1
ATOM 1130 N N . VAL A 1 153 ? 26.190 2.081 0.911 1.00 80.69 153 VAL A N 1
ATOM 1131 C CA . VAL A 1 153 ? 26.300 3.116 1.957 1.00 80.69 153 VAL A CA 1
ATOM 1132 C C . VAL A 1 153 ? 25.198 2.997 3.007 1.00 80.69 153 VAL A C 1
ATOM 1134 O O . VAL A 1 153 ? 25.449 3.155 4.198 1.00 80.69 153 VAL A O 1
ATOM 1137 N N . VAL A 1 154 ? 23.962 2.752 2.573 1.00 79.25 154 VAL A N 1
ATOM 1138 C CA . VAL A 1 154 ? 22.788 2.722 3.456 1.00 79.25 154 VAL A CA 1
ATOM 1139 C C . VAL A 1 154 ? 22.411 1.288 3.818 1.00 79.25 154 VAL A C 1
ATOM 1141 O O . VAL A 1 154 ? 21.860 1.053 4.891 1.00 79.25 154 VAL A O 1
ATOM 1144 N N . GLY A 1 155 ? 22.743 0.323 2.961 1.00 80.56 155 GLY A N 1
ATOM 1145 C CA . GLY A 1 155 ? 22.382 -1.081 3.116 1.00 80.56 155 GLY A CA 1
ATOM 1146 C C . GLY A 1 155 ? 21.135 -1.432 2.311 1.00 80.56 155 GLY A C 1
ATOM 1147 O O . GLY A 1 155 ? 20.153 -0.681 2.291 1.00 80.56 155 GLY A O 1
ATOM 1148 N N . TYR A 1 156 ? 21.163 -2.605 1.674 1.00 75.69 156 TYR A N 1
ATOM 1149 C CA . TYR A 1 156 ? 20.084 -3.101 0.814 1.00 75.69 156 TYR A CA 1
ATOM 1150 C C . TYR A 1 156 ? 18.710 -3.027 1.495 1.00 75.69 156 TYR A C 1
ATOM 1152 O O . TYR A 1 156 ? 17.759 -2.531 0.901 1.00 75.69 156 TYR A O 1
ATOM 1160 N N . ASP A 1 157 ? 18.615 -3.403 2.772 1.00 82.19 157 ASP A N 1
ATOM 1161 C CA . ASP A 1 157 ? 17.347 -3.459 3.509 1.00 82.19 157 ASP A CA 1
ATOM 1162 C C . ASP A 1 157 ? 16.895 -2.146 4.151 1.00 82.19 157 ASP A C 1
ATOM 1164 O O . ASP A 1 157 ? 15.807 -2.084 4.734 1.00 82.19 157 ASP A O 1
ATOM 1168 N N . ASN A 1 158 ? 17.682 -1.077 4.038 1.00 83.62 158 ASN A N 1
ATOM 1169 C CA . ASN A 1 158 ? 17.395 0.206 4.681 1.00 83.62 158 ASN A CA 1
ATOM 1170 C C . ASN A 1 158 ? 16.693 1.217 3.759 1.00 83.62 158 ASN A C 1
ATOM 1172 O O . ASN A 1 158 ? 16.479 2.373 4.150 1.00 83.62 158 ASN A O 1
ATOM 1176 N N . ASN A 1 159 ? 16.281 0.781 2.568 1.00 85.94 159 ASN A N 1
ATOM 1177 C CA . ASN A 1 159 ? 15.500 1.577 1.625 1.00 85.94 159 ASN A CA 1
ATOM 1178 C C . ASN A 1 159 ? 14.019 1.721 2.056 1.00 85.94 159 ASN A C 1
ATOM 1180 O O . ASN A 1 159 ? 13.523 1.015 2.940 1.00 85.94 159 ASN A O 1
ATOM 1184 N N . LEU A 1 160 ? 13.304 2.652 1.415 1.00 84.94 160 LEU A N 1
ATOM 1185 C CA . LEU A 1 160 ? 11.910 2.987 1.728 1.00 84.94 160 LEU A CA 1
ATOM 1186 C C . LEU A 1 160 ? 10.939 1.809 1.537 1.00 84.94 160 LEU A C 1
ATOM 1188 O O . LEU A 1 160 ? 10.039 1.642 2.359 1.00 84.94 160 LEU A O 1
ATOM 1192 N N . ILE A 1 161 ? 11.125 1.003 0.488 1.00 90.12 161 ILE A N 1
ATOM 1193 C CA . ILE A 1 161 ? 10.276 -0.152 0.156 1.00 90.12 161 ILE A CA 1
ATOM 1194 C C . ILE A 1 161 ? 10.424 -1.216 1.244 1.00 90.12 161 ILE A C 1
ATOM 1196 O O . ILE A 1 161 ? 9.435 -1.595 1.864 1.00 90.12 161 ILE A O 1
ATOM 1200 N N . SER A 1 162 ? 11.656 -1.614 1.579 1.00 92.88 162 SER A N 1
ATOM 1201 C CA . SER A 1 162 ? 11.907 -2.601 2.643 1.00 92.88 162 SER A CA 1
ATOM 1202 C C . SER A 1 162 ? 11.378 -2.135 4.004 1.00 92.88 162 SER A C 1
ATOM 1204 O O . SER A 1 162 ? 10.782 -2.919 4.743 1.00 92.88 162 SER A O 1
ATOM 1206 N N . LYS A 1 163 ? 11.538 -0.845 4.333 1.00 93.44 163 LYS A N 1
ATOM 1207 C CA . LYS A 1 163 ? 10.981 -0.258 5.564 1.00 93.44 163 LYS A CA 1
ATOM 1208 C C . LYS A 1 163 ? 9.453 -0.264 5.570 1.00 93.44 163 LYS A C 1
ATOM 1210 O O . LYS A 1 163 ? 8.864 -0.638 6.578 1.00 93.44 163 LYS A O 1
ATOM 1215 N N . THR A 1 164 ? 8.820 0.113 4.460 1.00 95.06 164 THR A N 1
ATOM 1216 C CA . THR A 1 164 ? 7.354 0.120 4.321 1.00 95.06 164 THR A CA 1
ATOM 1217 C C . THR A 1 164 ? 6.797 -1.297 4.425 1.00 95.06 164 THR A C 1
ATOM 1219 O O . THR A 1 164 ? 5.891 -1.527 5.219 1.00 95.06 164 THR A O 1
ATOM 1222 N N . ARG A 1 165 ? 7.397 -2.261 3.712 1.00 96.25 165 ARG A N 1
ATOM 1223 C CA . ARG A 1 165 ? 7.041 -3.686 3.764 1.00 96.25 165 ARG A CA 1
ATOM 1224 C C . ARG A 1 165 ? 7.034 -4.216 5.198 1.00 96.25 165 ARG A C 1
ATOM 1226 O O . ARG A 1 165 ? 6.039 -4.786 5.624 1.00 96.25 165 ARG A O 1
ATOM 1233 N N . ARG A 1 166 ? 8.103 -3.976 5.967 1.00 95.56 166 ARG A N 1
ATOM 1234 C CA . ARG A 1 166 ? 8.155 -4.370 7.388 1.00 95.56 166 ARG A CA 1
ATOM 1235 C C . ARG A 1 166 ? 7.096 -3.645 8.221 1.00 95.56 166 ARG A C 1
ATOM 1237 O O . ARG A 1 166 ? 6.402 -4.279 9.008 1.00 95.56 166 ARG A O 1
ATOM 1244 N N . ALA A 1 167 ? 6.932 -2.340 8.009 1.00 95.94 167 ALA A N 1
ATOM 1245 C CA . ALA A 1 167 ? 5.994 -1.520 8.767 1.00 95.94 167 ALA A CA 1
ATOM 1246 C C . ALA A 1 167 ? 4.521 -1.918 8.569 1.00 95.94 167 ALA A C 1
ATOM 1248 O O . ALA A 1 167 ? 3.737 -1.744 9.492 1.00 95.94 167 ALA A O 1
ATOM 1249 N N . LEU A 1 168 ? 4.119 -2.484 7.423 1.00 95.94 168 LEU A N 1
ATOM 1250 C CA . LEU A 1 168 ? 2.749 -2.998 7.208 1.00 95.94 168 LEU A CA 1
ATOM 1251 C C . LEU A 1 168 ? 2.379 -4.180 8.126 1.00 95.94 168 LEU A C 1
ATOM 1253 O O . LEU A 1 168 ? 1.199 -4.484 8.328 1.00 95.94 168 LEU A O 1
ATOM 1257 N N . ASN A 1 169 ? 3.386 -4.845 8.683 1.00 95.00 169 ASN A N 1
ATOM 1258 C CA . ASN A 1 169 ? 3.252 -5.963 9.609 1.00 95.00 169 ASN A CA 1
ATOM 1259 C C . ASN A 1 169 ? 3.663 -5.592 11.044 1.00 95.00 169 ASN A C 1
ATOM 1261 O O . ASN A 1 169 ? 3.687 -6.462 11.907 1.00 95.00 169 ASN A O 1
ATOM 1265 N N . ASP A 1 170 ? 3.962 -4.318 11.311 1.00 93.50 170 ASP A N 1
ATOM 1266 C CA . ASP A 1 170 ? 4.403 -3.850 12.624 1.00 93.50 170 ASP A CA 1
ATOM 1267 C C . ASP A 1 170 ? 3.213 -3.740 13.603 1.00 93.50 170 ASP A C 1
ATOM 1269 O O . ASP A 1 170 ? 2.323 -2.906 13.392 1.00 93.50 170 ASP A O 1
ATOM 1273 N N . PRO A 1 171 ? 3.173 -4.544 14.683 1.00 91.56 171 PRO A N 1
ATOM 1274 C CA . PRO A 1 171 ? 2.076 -4.525 15.649 1.00 91.56 171 PRO A CA 1
ATOM 1275 C C . PRO A 1 171 ? 2.020 -3.239 16.488 1.00 91.56 171 PRO A C 1
ATOM 1277 O O . PRO A 1 171 ? 1.009 -2.986 17.139 1.00 91.56 171 PRO A O 1
ATOM 1280 N N . THR A 1 172 ? 3.073 -2.413 16.482 1.00 90.56 172 THR A N 1
ATOM 1281 C CA . THR A 1 172 ? 3.058 -1.098 17.145 1.00 90.56 172 THR A CA 1
ATOM 1282 C C . THR A 1 172 ? 2.288 -0.055 16.335 1.00 90.56 172 THR A C 1
ATOM 1284 O O . THR A 1 172 ? 1.731 0.884 16.901 1.00 90.56 172 THR A O 1
ATOM 1287 N N . LEU A 1 173 ? 2.223 -0.229 15.010 1.00 91.75 173 LEU A N 1
ATOM 1288 C CA . LEU A 1 173 ? 1.510 0.668 14.099 1.00 91.75 173 LEU A CA 1
ATOM 1289 C C . LEU A 1 173 ? 0.081 0.201 13.823 1.00 91.75 173 LEU A C 1
ATOM 1291 O O . LEU A 1 173 ? -0.790 1.026 13.543 1.00 91.75 173 LEU A O 1
ATOM 1295 N N . TRP A 1 174 ? -0.162 -1.109 13.892 1.00 92.19 174 TRP A N 1
ATOM 1296 C CA . TRP A 1 174 ? -1.428 -1.709 13.489 1.00 92.19 174 TRP A CA 1
ATOM 1297 C C . TRP A 1 174 ? -1.901 -2.756 14.485 1.00 92.19 174 TRP A C 1
ATOM 1299 O O . TRP A 1 174 ? -1.129 -3.580 14.973 1.00 92.19 174 TRP A O 1
ATOM 1309 N N . LYS A 1 175 ? -3.219 -2.845 14.662 1.00 87.44 175 LYS A N 1
ATOM 1310 C CA . LYS A 1 175 ? -3.839 -4.025 15.264 1.00 87.44 175 LYS A CA 1
ATOM 1311 C C . LYS A 1 175 ? -3.815 -5.173 14.245 1.00 87.44 175 LYS A C 1
ATOM 1313 O O . LYS A 1 175 ? -4.753 -5.348 13.481 1.00 87.44 175 LYS A O 1
ATOM 1318 N N . VAL A 1 176 ? -2.703 -5.905 14.169 1.00 78.25 176 VAL A N 1
ATOM 1319 C CA . VAL A 1 176 ? -2.485 -6.932 13.129 1.00 78.25 176 VAL A CA 1
ATOM 1320 C C . VAL A 1 176 ? -3.306 -8.205 13.355 1.00 78.25 176 VAL A C 1
ATOM 1322 O O . VAL A 1 176 ? -3.860 -8.755 12.406 1.00 78.25 176 VAL A O 1
ATOM 1325 N N . ALA A 1 177 ? -3.427 -8.661 14.602 1.00 79.75 177 ALA A N 1
ATOM 1326 C CA . ALA A 1 177 ? -4.108 -9.910 14.917 1.00 79.75 177 ALA A CA 1
ATOM 1327 C C . ALA A 1 177 ? -5.624 -9.789 14.690 1.00 79.75 177 ALA A C 1
ATOM 1329 O O . ALA A 1 177 ? -6.280 -8.896 15.230 1.00 79.75 177 ALA A O 1
ATOM 1330 N N . GLY A 1 178 ? -6.180 -10.708 13.900 1.00 81.81 178 GLY A N 1
ATOM 1331 C CA . GLY A 1 178 ? -7.619 -10.805 13.645 1.00 81.81 178 GLY A CA 1
ATOM 1332 C C . GLY A 1 178 ? -8.181 -9.831 12.605 1.00 81.81 178 GLY A C 1
ATOM 1333 O O . GLY A 1 178 ? -9.296 -10.061 12.149 1.00 81.81 178 GLY A O 1
ATOM 1334 N N . VAL A 1 179 ? -7.424 -8.814 12.172 1.00 92.19 179 VAL A N 1
ATOM 1335 C CA . VAL A 1 179 ? -7.890 -7.858 11.156 1.00 92.19 179 VAL A CA 1
ATOM 1336 C C . VAL A 1 179 ? -7.709 -8.446 9.749 1.00 92.19 179 VAL A C 1
ATOM 1338 O O . VAL A 1 179 ? -6.578 -8.757 9.360 1.00 92.19 179 VAL A O 1
ATOM 1341 N N . PRO A 1 180 ? -8.789 -8.615 8.965 1.00 95.62 180 PRO A N 1
ATOM 1342 C CA . PRO A 1 180 ? -8.718 -9.217 7.642 1.00 95.62 180 PRO A CA 1
ATOM 1343 C C . PRO A 1 180 ? -7.991 -8.318 6.644 1.00 95.62 180 PRO A C 1
ATOM 1345 O O . PRO A 1 180 ? -8.087 -7.085 6.672 1.00 95.62 180 PRO A O 1
ATOM 1348 N N . ARG A 1 181 ? -7.280 -8.958 5.715 1.00 96.25 181 ARG A N 1
ATOM 1349 C CA . ARG A 1 181 ? -6.542 -8.289 4.646 1.00 96.25 181 ARG A CA 1
ATOM 1350 C C . ARG A 1 181 ? -6.810 -8.959 3.313 1.00 96.25 181 ARG A C 1
ATOM 1352 O O . ARG A 1 181 ? -6.835 -10.182 3.232 1.00 96.25 181 ARG A O 1
ATOM 1359 N N . THR A 1 182 ? -6.944 -8.166 2.262 1.00 98.31 182 THR A N 1
ATOM 1360 C CA . THR A 1 182 ? -6.907 -8.654 0.884 1.00 98.31 182 THR A CA 1
ATOM 1361 C C . THR A 1 182 ? -5.675 -8.131 0.178 1.00 98.31 182 THR A C 1
ATOM 1363 O O . THR A 1 182 ? -5.336 -6.959 0.317 1.00 98.31 182 THR A O 1
ATOM 1366 N N . TYR A 1 183 ? -5.053 -8.997 -0.616 1.00 98.69 183 TYR A N 1
ATOM 1367 C CA . TYR A 1 183 ? -3.984 -8.653 -1.541 1.00 98.69 183 TYR A CA 1
ATOM 1368 C C . TYR A 1 183 ? -4.485 -8.880 -2.967 1.00 98.69 183 TYR A C 1
ATOM 1370 O O . TYR A 1 183 ? -4.819 -10.006 -3.338 1.00 98.69 183 TYR A O 1
ATOM 1378 N N . LEU A 1 184 ? -4.541 -7.814 -3.758 1.00 98.75 184 LEU A N 1
ATOM 1379 C CA . LEU A 1 184 ? -4.945 -7.807 -5.163 1.00 98.75 184 LEU A CA 1
ATOM 1380 C C . LEU A 1 184 ? -3.684 -7.568 -5.988 1.00 98.75 184 LEU A C 1
ATOM 1382 O O . LEU A 1 184 ? -3.039 -6.533 -5.838 1.00 98.75 184 LEU A O 1
ATOM 1386 N N . PHE A 1 185 ? -3.296 -8.539 -6.809 1.00 98.69 185 PHE A N 1
ATOM 1387 C CA . PHE A 1 185 ? -2.027 -8.489 -7.540 1.00 98.69 185 PHE A CA 1
ATOM 1388 C C . PHE A 1 185 ? -2.081 -9.320 -8.819 1.00 98.69 185 PHE A C 1
ATOM 1390 O O . PHE A 1 185 ? -2.955 -10.168 -8.977 1.00 98.69 185 PHE A O 1
ATOM 1397 N N . SER A 1 186 ? -1.147 -9.111 -9.747 1.00 98.44 186 SER A N 1
ATOM 1398 C CA . SER A 1 186 ? -1.190 -9.742 -11.071 1.00 98.44 186 SER A CA 1
ATOM 1399 C C . SER A 1 186 ? 0.141 -10.336 -11.497 1.00 98.44 186 SER A C 1
ATOM 1401 O O . SER A 1 186 ? 1.189 -9.745 -11.260 1.00 98.44 186 SER A O 1
ATOM 1403 N N . GLU A 1 187 ? 0.093 -11.464 -12.209 1.00 98.00 187 GLU A N 1
ATOM 1404 C CA . GLU A 1 187 ? 1.278 -12.053 -12.851 1.00 98.00 187 GLU A CA 1
ATOM 1405 C C . GLU A 1 187 ? 1.882 -11.138 -13.927 1.00 98.00 187 GLU A C 1
ATOM 1407 O O . GLU A 1 187 ? 3.083 -11.198 -14.178 1.00 98.00 187 GLU A O 1
ATOM 1412 N N . ALA A 1 188 ? 1.062 -10.260 -14.514 1.00 96.81 188 ALA A N 1
ATOM 1413 C CA . ALA A 1 188 ? 1.469 -9.267 -15.506 1.00 96.81 188 ALA A CA 1
ATOM 1414 C C . ALA A 1 188 ? 1.804 -7.881 -14.918 1.00 96.81 188 ALA A C 1
ATOM 1416 O O . ALA A 1 188 ? 1.976 -6.928 -15.678 1.00 96.81 188 ALA A O 1
ATOM 1417 N N . ASP A 1 189 ? 1.860 -7.735 -13.589 1.00 96.06 189 ASP A N 1
ATOM 1418 C CA . ASP A 1 189 ? 2.387 -6.513 -12.978 1.00 96.06 189 ASP A CA 1
ATOM 1419 C C . ASP A 1 189 ? 3.918 -6.481 -13.127 1.00 96.06 189 ASP A C 1
ATOM 1421 O O . ASP A 1 189 ? 4.653 -7.332 -12.628 1.00 96.06 189 ASP A O 1
ATOM 1425 N N . ASP A 1 190 ? 4.387 -5.492 -13.872 1.00 91.06 190 ASP A N 1
ATOM 1426 C CA . ASP A 1 190 ? 5.782 -5.243 -14.226 1.00 91.06 190 ASP A CA 1
ATOM 1427 C C . ASP A 1 190 ? 6.507 -4.322 -13.231 1.00 91.06 190 ASP A C 1
ATOM 1429 O O . ASP A 1 190 ? 7.734 -4.212 -13.290 1.00 91.06 190 ASP A O 1
ATOM 1433 N N . LEU A 1 191 ? 5.784 -3.666 -12.315 1.00 91.88 191 LEU A N 1
ATOM 1434 C CA . LEU A 1 191 ? 6.382 -2.874 -11.239 1.00 91.88 191 LEU A CA 1
ATOM 1435 C C . LEU A 1 191 ? 6.515 -3.694 -9.967 1.00 91.88 191 LEU A C 1
ATOM 1437 O O . LEU A 1 191 ? 7.572 -3.660 -9.333 1.00 91.88 191 LEU A O 1
ATOM 1441 N N . ILE A 1 192 ? 5.473 -4.440 -9.606 1.00 94.75 192 ILE A N 1
ATOM 1442 C CA . ILE A 1 192 ? 5.405 -5.178 -8.348 1.00 94.75 192 ILE A CA 1
ATOM 1443 C C . ILE A 1 192 ? 5.192 -6.651 -8.645 1.00 94.75 192 ILE A C 1
ATOM 1445 O O . ILE A 1 192 ? 4.132 -7.076 -9.094 1.00 94.75 192 ILE A O 1
ATOM 1449 N N . ARG A 1 193 ? 6.228 -7.451 -8.380 1.00 96.44 193 ARG A N 1
ATOM 1450 C CA . ARG A 1 193 ? 6.181 -8.888 -8.636 1.00 96.44 193 ARG A CA 1
ATOM 1451 C C . ARG A 1 193 ? 5.140 -9.547 -7.745 1.00 96.44 193 ARG A C 1
ATOM 1453 O O . ARG A 1 193 ? 5.183 -9.408 -6.524 1.00 96.44 193 ARG A O 1
ATOM 1460 N N . TRP A 1 194 ? 4.264 -10.337 -8.355 1.00 97.81 194 TRP A N 1
ATOM 1461 C CA . TRP A 1 194 ? 3.219 -11.066 -7.642 1.00 97.81 194 TRP A CA 1
ATOM 1462 C C . TRP A 1 194 ? 3.765 -11.975 -6.535 1.00 97.81 194 TRP A C 1
ATOM 1464 O O . TRP A 1 194 ? 3.121 -12.112 -5.499 1.00 97.81 194 TRP A O 1
ATOM 1474 N N . GLN A 1 195 ? 4.952 -12.562 -6.729 1.00 98.31 195 GLN A N 1
ATOM 1475 C CA . GLN A 1 195 ? 5.586 -13.421 -5.728 1.00 98.31 195 GLN A CA 1
ATOM 1476 C C . GLN A 1 195 ? 5.884 -12.656 -4.439 1.00 98.31 195 GLN A C 1
ATOM 1478 O O . GLN A 1 195 ? 5.695 -13.203 -3.362 1.00 98.31 195 GLN A O 1
ATOM 1483 N N . ASP A 1 196 ? 6.306 -11.393 -4.543 1.00 97.75 196 ASP A N 1
ATOM 1484 C CA . ASP A 1 196 ? 6.642 -10.568 -3.379 1.00 97.75 196 ASP A CA 1
ATOM 1485 C C . ASP A 1 196 ? 5.378 -10.243 -2.562 1.00 97.75 196 ASP A C 1
ATOM 1487 O O . ASP A 1 196 ? 5.410 -10.212 -1.329 1.00 97.75 196 ASP A O 1
ATOM 1491 N N . VAL A 1 197 ? 4.251 -10.023 -3.246 1.00 98.25 197 VAL A N 1
ATOM 1492 C CA . VAL A 1 197 ? 2.951 -9.755 -2.613 1.00 98.25 197 VAL A CA 1
ATOM 1493 C C . VAL A 1 197 ? 2.406 -11.019 -1.950 1.00 98.25 197 VAL A C 1
ATOM 1495 O O . VAL A 1 197 ? 1.992 -10.987 -0.790 1.00 98.25 197 VAL A O 1
ATOM 1498 N N . GLU A 1 198 ? 2.439 -12.145 -2.665 1.00 98.25 198 GLU A N 1
ATOM 1499 C CA . GLU A 1 198 ? 2.014 -13.438 -2.133 1.00 98.25 198 GLU A CA 1
ATOM 1500 C C . GLU A 1 198 ? 2.850 -13.855 -0.922 1.00 98.25 198 GLU A C 1
ATOM 1502 O O . GLU A 1 198 ? 2.292 -14.205 0.117 1.00 98.25 198 GLU A O 1
ATOM 1507 N N . GLU A 1 199 ? 4.176 -13.768 -1.025 1.00 97.81 199 GLU A N 1
ATOM 1508 C CA . GLU A 1 199 ? 5.094 -14.085 0.067 1.00 97.81 199 GLU A CA 1
ATOM 1509 C C . GLU A 1 199 ? 4.770 -13.255 1.313 1.00 97.81 199 GLU A C 1
ATOM 1511 O O . GLU A 1 199 ? 4.652 -13.820 2.399 1.00 97.81 199 GLU A O 1
ATOM 1516 N N . HIS A 1 200 ? 4.503 -11.953 1.157 1.00 97.50 200 HIS A N 1
ATOM 1517 C CA . HIS A 1 200 ? 4.103 -11.090 2.270 1.00 97.50 200 HIS A CA 1
ATOM 1518 C C . HIS A 1 200 ? 2.782 -11.523 2.915 1.00 97.50 200 HIS A C 1
ATOM 1520 O O . HIS A 1 200 ? 2.656 -11.577 4.142 1.00 97.50 200 HIS A O 1
ATOM 1526 N N . GLY A 1 201 ? 1.765 -11.796 2.094 1.00 96.00 201 GLY A N 1
ATOM 1527 C CA . GLY A 1 201 ? 0.445 -12.180 2.579 1.00 96.00 201 GLY A CA 1
ATOM 1528 C C . GLY A 1 201 ? 0.464 -13.533 3.290 1.00 96.00 201 GLY A C 1
ATOM 1529 O O . GLY A 1 201 ? -0.149 -13.669 4.349 1.00 96.00 201 GLY A O 1
ATOM 1530 N N . LEU A 1 202 ? 1.230 -14.496 2.769 1.00 96.25 202 LEU A N 1
ATOM 1531 C CA . LEU A 1 202 ? 1.421 -15.806 3.391 1.00 96.25 202 LEU A CA 1
ATOM 1532 C C . LEU A 1 202 ? 2.265 -15.723 4.669 1.00 96.25 202 LEU A C 1
ATOM 1534 O O . LEU A 1 202 ? 1.918 -16.363 5.657 1.00 96.25 202 LEU A O 1
ATOM 1538 N N . ALA A 1 203 ? 3.343 -14.932 4.674 1.00 93.94 203 ALA A N 1
ATOM 1539 C CA . ALA A 1 203 ? 4.160 -14.712 5.867 1.00 93.94 203 ALA A CA 1
ATOM 1540 C C . ALA A 1 203 ? 3.340 -14.059 6.984 1.00 93.94 203 ALA A C 1
ATOM 1542 O O . ALA A 1 203 ? 3.298 -14.579 8.090 1.00 93.94 203 ALA A O 1
ATOM 1543 N N . SER A 1 204 ? 2.570 -13.006 6.687 1.00 91.25 204 SER A N 1
ATOM 1544 C CA . SER A 1 204 ? 1.710 -12.372 7.701 1.00 91.25 204 SER A CA 1
ATOM 1545 C C . SER A 1 204 ? 0.640 -13.319 8.266 1.00 91.25 204 SER A C 1
ATOM 1547 O O . SER A 1 204 ? 0.323 -13.250 9.453 1.00 91.25 204 SER A O 1
ATOM 1549 N N . ALA A 1 205 ? 0.112 -14.242 7.458 1.00 91.19 205 ALA A N 1
ATOM 1550 C CA . ALA A 1 205 ? -0.823 -15.254 7.941 1.00 91.19 205 ALA A CA 1
ATOM 1551 C C . ALA A 1 205 ? -0.153 -16.268 8.881 1.00 91.19 205 ALA A C 1
ATOM 1553 O O . ALA A 1 205 ? -0.713 -16.583 9.929 1.00 91.19 205 ALA A O 1
ATOM 1554 N N . ARG A 1 206 ? 1.048 -16.750 8.530 1.00 91.19 206 ARG A N 1
ATOM 1555 C CA . ARG A 1 206 ? 1.807 -17.711 9.349 1.00 91.19 206 ARG A CA 1
ATOM 1556 C C . ARG A 1 206 ? 2.346 -17.094 10.635 1.00 91.19 206 ARG A C 1
ATOM 1558 O O . ARG A 1 206 ? 2.198 -17.686 11.696 1.00 91.19 206 ARG A O 1
ATOM 1565 N N . ASP A 1 207 ? 2.947 -15.916 10.529 1.00 90.38 207 ASP A N 1
ATOM 1566 C CA . ASP A 1 207 ? 3.785 -15.351 11.586 1.00 90.38 207 ASP A CA 1
ATOM 1567 C C . ASP A 1 207 ? 2.983 -14.442 12.530 1.00 90.38 207 ASP A C 1
ATOM 1569 O O . ASP A 1 207 ? 3.348 -14.273 13.690 1.00 90.38 207 ASP A O 1
ATOM 1573 N N . LEU A 1 208 ? 1.878 -13.857 12.044 1.00 88.88 208 LEU A N 1
ATOM 1574 C CA . LEU A 1 208 ? 1.064 -12.883 12.785 1.00 88.88 208 LEU A CA 1
ATOM 1575 C C . LEU A 1 208 ? -0.412 -13.291 12.921 1.00 88.88 208 LEU A C 1
ATOM 1577 O O . LEU A 1 208 ? -1.208 -12.531 13.476 1.00 88.88 208 LEU A O 1
ATOM 1581 N N . GLY A 1 209 ? -0.809 -14.457 12.396 1.00 87.88 209 GLY A N 1
ATOM 1582 C CA . GLY A 1 209 ? -2.197 -14.932 12.445 1.00 87.88 209 GLY A CA 1
ATOM 1583 C C . GLY A 1 209 ? -3.182 -14.059 11.656 1.00 87.88 209 GLY A C 1
ATOM 1584 O O . GLY A 1 209 ? -4.377 -14.028 11.962 1.00 87.88 209 GLY A O 1
ATOM 1585 N N . VAL A 1 210 ? -2.693 -13.307 10.666 1.00 89.00 210 VAL A N 1
ATOM 1586 C CA . VAL A 1 210 ? -3.517 -12.420 9.836 1.00 89.00 210 VAL A CA 1
ATOM 1587 C C . VAL A 1 210 ? -4.406 -13.241 8.901 1.00 89.00 210 VAL A C 1
ATOM 1589 O O . VAL A 1 210 ? -3.947 -14.145 8.203 1.00 89.00 210 VAL A O 1
ATOM 1592 N N . LYS A 1 211 ? -5.694 -12.890 8.822 1.00 90.19 211 LYS A N 1
ATOM 1593 C CA . LYS A 1 211 ? -6.618 -13.483 7.846 1.00 90.19 211 LYS A CA 1
ATOM 1594 C C . LYS A 1 211 ? -6.413 -12.831 6.478 1.00 90.19 211 LYS A C 1
ATOM 1596 O O . LYS A 1 211 ? -7.020 -11.803 6.181 1.00 90.19 211 LYS A O 1
ATOM 1601 N N . SER A 1 212 ? -5.558 -13.433 5.659 1.00 93.50 212 SER A N 1
ATOM 1602 C CA . SER A 1 212 ? -5.230 -12.942 4.317 1.00 93.50 212 SER A CA 1
ATOM 1603 C C . SER A 1 212 ? -6.068 -13.624 3.231 1.00 93.50 212 SER A C 1
ATOM 1605 O O . SER A 1 212 ? -6.100 -14.849 3.134 1.00 93.50 212 SER A O 1
ATOM 1607 N N . LEU A 1 213 ? -6.697 -12.830 2.365 1.00 97.31 213 LEU A N 1
ATOM 1608 C CA . LEU A 1 213 ? -7.277 -13.262 1.095 1.00 97.31 213 LEU A CA 1
ATOM 1609 C C . LEU A 1 213 ? -6.347 -12.822 -0.044 1.00 97.31 213 LEU A C 1
ATOM 1611 O O . LEU A 1 213 ? -6.117 -11.634 -0.255 1.00 97.31 213 LEU A O 1
ATOM 1615 N N . LEU A 1 214 ? -5.794 -13.786 -0.777 1.00 98.38 214 LEU A N 1
ATOM 1616 C CA . LEU A 1 214 ? -4.921 -13.532 -1.923 1.00 98.38 214 LEU A CA 1
ATOM 1617 C C . LEU A 1 214 ? -5.727 -13.652 -3.214 1.00 98.38 214 LEU A C 1
ATOM 1619 O O . LEU A 1 214 ? -6.303 -14.703 -3.495 1.00 98.38 214 LEU A O 1
ATOM 1623 N N . VAL A 1 215 ? -5.761 -12.584 -4.005 1.00 98.56 215 VAL A N 1
ATOM 1624 C CA . VAL A 1 215 ? -6.467 -12.539 -5.287 1.00 98.56 215 VAL A CA 1
ATOM 1625 C C . VAL A 1 215 ? -5.467 -12.227 -6.384 1.00 98.56 215 VAL A C 1
ATOM 1627 O O . VAL A 1 215 ? -5.053 -11.084 -6.586 1.00 98.56 215 VAL A O 1
ATOM 1630 N N . ARG A 1 216 ? -5.093 -13.287 -7.099 1.00 98.44 216 ARG A N 1
ATOM 1631 C CA . ARG A 1 216 ? -4.127 -13.233 -8.188 1.00 98.44 216 ARG A CA 1
ATOM 1632 C C . ARG A 1 216 ? -4.831 -13.127 -9.538 1.00 98.44 216 ARG A C 1
ATOM 1634 O O . ARG A 1 216 ? -5.529 -14.045 -9.963 1.00 98.44 216 ARG A O 1
ATOM 1641 N N . PHE A 1 217 ? -4.591 -12.030 -10.237 1.00 98.44 217 PHE A N 1
ATOM 1642 C CA . PHE A 1 217 ? -4.979 -11.817 -11.627 1.00 98.44 217 PHE A CA 1
ATOM 1643 C C . PHE A 1 217 ? -3.879 -12.328 -12.572 1.00 98.44 217 PHE A C 1
ATOM 1645 O O . PHE A 1 217 ? -2.713 -12.447 -12.196 1.00 98.44 217 PHE A O 1
ATOM 1652 N N . LYS A 1 218 ? -4.244 -12.635 -13.821 1.00 97.25 218 LYS A N 1
ATOM 1653 C CA . LYS A 1 218 ? -3.290 -13.142 -14.822 1.00 97.25 218 LYS A CA 1
ATOM 1654 C C . LYS A 1 218 ? -2.652 -12.044 -15.668 1.00 97.25 218 LYS A C 1
ATOM 1656 O O . LYS A 1 218 ? -1.448 -12.056 -15.871 1.00 97.25 218 LYS A O 1
ATOM 1661 N N . SER A 1 219 ? -3.451 -11.104 -16.166 1.00 96.19 219 SER A N 1
ATOM 1662 C CA . SER A 1 219 ? -3.048 -10.220 -17.273 1.00 96.19 219 SER A CA 1
ATOM 1663 C C . SER A 1 219 ? -3.280 -8.730 -17.018 1.00 96.19 219 SER A C 1
ATOM 1665 O O . SER A 1 219 ? -3.135 -7.904 -17.916 1.00 96.19 219 SER A O 1
ATOM 1667 N N . THR A 1 220 ? -3.656 -8.349 -15.800 1.00 97.31 220 THR A N 1
ATOM 1668 C CA . THR A 1 220 ? -3.914 -6.943 -15.473 1.00 97.31 220 THR A CA 1
ATOM 1669 C C . THR A 1 220 ? -2.615 -6.211 -15.160 1.00 97.31 220 THR A C 1
ATOM 1671 O O . THR A 1 220 ? -1.788 -6.735 -14.418 1.00 97.31 220 THR A O 1
ATOM 1674 N N . GLY A 1 221 ? -2.449 -5.001 -15.689 1.00 94.06 221 GLY A N 1
ATOM 1675 C CA . GLY A 1 221 ? -1.317 -4.146 -15.331 1.00 94.06 221 GLY A CA 1
ATOM 1676 C C . GLY A 1 221 ? -1.419 -3.589 -13.907 1.00 94.06 221 GLY A C 1
ATOM 1677 O O . GLY A 1 221 ? -2.472 -3.678 -13.269 1.00 94.06 221 GLY A O 1
ATOM 1678 N N . HIS A 1 222 ? -0.327 -2.972 -13.458 1.00 95.69 222 HIS A N 1
ATOM 1679 C CA . HIS A 1 222 ? -0.185 -2.330 -12.148 1.00 95.69 222 HIS A CA 1
ATOM 1680 C C . HIS A 1 222 ? -1.363 -1.404 -11.789 1.00 95.69 222 HIS A C 1
ATOM 1682 O O . HIS A 1 222 ? -1.736 -0.546 -12.598 1.00 95.69 222 HIS A O 1
ATOM 1688 N N . CYS A 1 223 ? -1.953 -1.576 -10.598 1.00 94.88 223 CYS A N 1
ATOM 1689 C CA . CYS A 1 223 ? -3.137 -0.850 -10.097 1.00 94.88 223 CYS A CA 1
ATOM 1690 C C . CYS A 1 223 ? -4.360 -0.874 -11.042 1.00 94.88 223 CYS A C 1
ATOM 1692 O O . CYS A 1 223 ? -5.258 -0.028 -10.966 1.00 94.88 223 CYS A O 1
ATOM 1694 N N . GLY A 1 224 ? -4.378 -1.812 -11.992 1.00 95.25 224 GLY A N 1
ATOM 1695 C CA . GLY A 1 224 ? -5.375 -1.929 -13.053 1.00 95.25 224 GLY A CA 1
ATOM 1696 C C . GLY A 1 224 ? -6.313 -3.120 -12.881 1.00 95.25 224 GLY A C 1
ATOM 1697 O O . GLY A 1 224 ? -7.027 -3.460 -13.827 1.00 95.25 224 GLY A O 1
ATOM 1698 N N . HIS A 1 225 ? -6.301 -3.769 -11.716 1.00 97.81 225 HIS A N 1
ATOM 1699 C CA . HIS A 1 225 ? -6.999 -5.030 -11.466 1.00 97.81 225 HIS A CA 1
ATOM 1700 C C . HIS A 1 225 ? -8.523 -4.880 -11.525 1.00 97.81 225 HIS A C 1
ATOM 1702 O O . HIS A 1 225 ? -9.186 -5.656 -12.214 1.00 97.81 225 HIS A O 1
ATOM 1708 N N . ALA A 1 226 ? -9.067 -3.817 -10.920 1.00 96.94 226 ALA A N 1
ATOM 1709 C CA . ALA A 1 226 ? -10.497 -3.505 -10.974 1.00 96.94 226 ALA A CA 1
ATOM 1710 C C . ALA A 1 226 ? -11.003 -3.311 -12.411 1.00 96.94 226 ALA A C 1
ATOM 1712 O O . ALA A 1 226 ? -12.110 -3.713 -12.742 1.00 96.94 226 ALA A O 1
ATOM 1713 N N . ARG A 1 227 ? -10.176 -2.738 -13.298 1.00 94.50 227 ARG A N 1
ATOM 1714 C CA . ARG A 1 227 ? -10.518 -2.592 -14.722 1.00 94.50 227 ARG A CA 1
ATOM 1715 C C . ARG A 1 227 ? -10.524 -3.934 -15.456 1.00 94.50 227 ARG A C 1
ATOM 1717 O O . ARG A 1 227 ? -11.259 -4.081 -16.423 1.00 94.50 227 ARG A O 1
ATOM 1724 N N . GLY A 1 228 ? -9.659 -4.867 -15.061 1.00 94.56 228 GLY A N 1
ATOM 1725 C CA . GLY A 1 228 ? -9.524 -6.155 -15.737 1.00 94.56 228 GLY A CA 1
ATOM 1726 C C . GLY A 1 228 ? -10.625 -7.149 -15.390 1.00 94.56 228 GLY A C 1
ATOM 1727 O O . GLY A 1 228 ? -11.092 -7.862 -16.270 1.00 94.56 228 GLY A O 1
ATOM 1728 N N . ASN A 1 229 ? -11.041 -7.195 -14.124 1.00 97.38 229 ASN A N 1
ATOM 1729 C CA . ASN A 1 229 ? -12.203 -7.966 -13.693 1.00 97.38 229 ASN A CA 1
ATOM 1730 C C . ASN A 1 229 ? -12.825 -7.303 -12.457 1.00 97.38 229 ASN A C 1
ATOM 1732 O O . ASN A 1 229 ? -12.424 -7.555 -11.319 1.00 97.38 229 ASN A O 1
ATOM 1736 N N . GLU A 1 230 ? -13.792 -6.426 -12.720 1.00 96.81 230 GLU A N 1
ATOM 1737 C CA . GLU A 1 230 ? -14.448 -5.588 -11.717 1.00 96.81 230 GLU A CA 1
ATOM 1738 C C . GLU A 1 230 ? -15.195 -6.423 -10.670 1.00 96.81 230 GLU A C 1
ATOM 1740 O O . GLU A 1 230 ? -15.088 -6.168 -9.470 1.00 96.81 230 GLU A O 1
ATOM 1745 N N . GLU A 1 231 ? -15.895 -7.466 -11.114 1.00 97.56 231 GLU A N 1
ATOM 1746 C CA . GLU A 1 231 ? -16.677 -8.334 -10.239 1.00 97.56 231 GLU A CA 1
ATOM 1747 C C . GLU A 1 231 ? -15.789 -9.068 -9.229 1.00 97.56 231 GLU A C 1
ATOM 1749 O O . GLU A 1 231 ? -16.045 -9.011 -8.025 1.00 97.56 231 GLU A O 1
ATOM 1754 N N . LEU A 1 232 ? -14.718 -9.722 -9.695 1.00 98.31 232 LEU A N 1
ATOM 1755 C CA . LEU A 1 232 ? -13.781 -10.431 -8.822 1.00 98.31 232 LEU A CA 1
ATOM 1756 C C . LEU A 1 232 ? -13.130 -9.475 -7.817 1.00 98.31 232 LEU A C 1
ATOM 1758 O O . LEU A 1 232 ? -13.044 -9.788 -6.627 1.00 98.31 232 LEU A O 1
ATOM 1762 N N . TYR A 1 233 ? -12.698 -8.308 -8.298 1.00 98.69 233 TYR A N 1
ATOM 1763 C CA . TYR A 1 233 ? -12.030 -7.295 -7.492 1.00 98.69 233 TYR A CA 1
ATOM 1764 C C . TYR A 1 233 ? -12.921 -6.808 -6.345 1.00 98.69 233 TYR A C 1
ATOM 1766 O O . TYR A 1 233 ? -12.559 -6.919 -5.172 1.00 98.69 233 TYR A O 1
ATOM 1774 N N . TRP A 1 234 ? -14.122 -6.318 -6.658 1.00 98.50 234 TRP A N 1
ATOM 1775 C CA . TRP A 1 234 ? -15.003 -5.749 -5.639 1.00 98.50 234 TRP A CA 1
ATOM 1776 C C . TRP A 1 234 ? -15.646 -6.806 -4.749 1.00 98.50 234 TRP A C 1
ATOM 1778 O O . TRP A 1 234 ? -15.869 -6.537 -3.567 1.00 98.50 234 TRP A O 1
ATOM 1788 N N . ARG A 1 235 ? -15.863 -8.030 -5.251 1.00 98.44 235 ARG A N 1
ATOM 1789 C CA . ARG A 1 235 ? -16.275 -9.164 -4.412 1.00 98.44 235 ARG A CA 1
ATOM 1790 C C . ARG A 1 235 ? -15.219 -9.479 -3.353 1.00 98.44 235 ARG A C 1
ATOM 1792 O O . ARG A 1 235 ? -15.577 -9.722 -2.203 1.00 98.44 235 ARG A O 1
ATOM 1799 N N . ALA A 1 236 ? -13.932 -9.446 -3.704 1.00 98.56 236 ALA A N 1
ATOM 1800 C CA . ALA A 1 236 ? -12.850 -9.652 -2.744 1.00 98.56 236 ALA A CA 1
ATOM 1801 C C . ALA A 1 236 ? -12.781 -8.530 -1.699 1.00 98.56 236 ALA A C 1
ATOM 1803 O O . ALA A 1 236 ? -12.707 -8.813 -0.500 1.00 98.56 236 ALA A O 1
ATOM 1804 N N . VAL A 1 237 ? -12.889 -7.269 -2.133 1.00 98.50 237 VAL A N 1
ATOM 1805 C CA . VAL A 1 237 ? -12.962 -6.107 -1.229 1.00 98.50 237 VAL A CA 1
ATOM 1806 C C . VAL A 1 237 ? -14.132 -6.254 -0.253 1.00 98.50 237 VAL A C 1
ATOM 1808 O O . VAL A 1 237 ? -13.941 -6.139 0.958 1.00 98.50 237 VAL A O 1
ATOM 1811 N N . ARG A 1 238 ? -15.330 -6.583 -0.754 1.00 98.19 238 ARG A N 1
ATOM 1812 C CA . ARG A 1 238 ? -16.525 -6.774 0.078 1.00 98.19 238 ARG A CA 1
ATOM 1813 C C . ARG A 1 238 ? -16.360 -7.927 1.066 1.00 98.19 238 ARG A C 1
ATOM 1815 O O . ARG A 1 238 ? -16.583 -7.737 2.255 1.00 98.19 238 ARG A O 1
ATOM 1822 N N . ARG A 1 239 ? -15.901 -9.090 0.595 1.00 98.12 239 ARG A N 1
ATOM 1823 C CA . ARG A 1 239 ? -15.664 -10.271 1.440 1.00 98.12 239 ARG A CA 1
ATOM 1824 C C . ARG A 1 239 ? -14.659 -9.995 2.556 1.00 98.12 239 ARG A C 1
ATOM 1826 O O . ARG A 1 239 ? -14.818 -10.507 3.655 1.00 98.12 239 ARG A O 1
ATOM 1833 N N . THR A 1 240 ? -13.634 -9.196 2.274 1.00 97.75 240 THR A N 1
ATOM 1834 C CA . THR A 1 240 ? -12.633 -8.801 3.276 1.00 97.75 240 THR A CA 1
ATOM 1835 C C . THR A 1 240 ? -13.259 -7.928 4.350 1.00 97.75 240 THR A C 1
ATOM 1837 O O . THR A 1 240 ? -13.037 -8.166 5.530 1.00 97.75 240 THR A O 1
ATOM 1840 N N . TRP A 1 241 ? -14.079 -6.956 3.946 1.00 97.44 241 TRP A N 1
ATOM 1841 C CA . TRP A 1 241 ? -14.803 -6.108 4.886 1.00 97.44 241 TRP A CA 1
ATOM 1842 C C . TRP A 1 241 ? -15.769 -6.903 5.773 1.00 97.44 241 TRP A C 1
ATOM 1844 O O . TRP A 1 241 ? -15.855 -6.645 6.969 1.00 97.44 241 TRP A O 1
ATOM 1854 N N . ASP A 1 242 ? -16.475 -7.880 5.207 1.00 96.50 242 ASP A N 1
ATOM 1855 C CA . ASP A 1 242 ? -17.441 -8.700 5.947 1.00 96.50 242 ASP A CA 1
ATOM 1856 C C . ASP A 1 242 ? -16.784 -9.691 6.926 1.00 96.50 242 ASP A C 1
ATOM 1858 O O . ASP A 1 242 ? -17.468 -10.245 7.780 1.00 96.50 242 ASP A O 1
ATOM 1862 N N . ALA A 1 243 ? -15.467 -9.907 6.829 1.00 94.44 243 ALA A N 1
ATOM 1863 C CA . ALA A 1 243 ? -14.711 -10.840 7.668 1.00 94.44 243 ALA A CA 1
ATOM 1864 C C . ALA A 1 243 ? -14.054 -10.204 8.914 1.00 94.44 243 ALA A C 1
ATOM 1866 O O . ALA A 1 243 ? -13.275 -10.887 9.588 1.00 94.44 243 ALA A O 1
ATOM 1867 N N . ARG A 1 244 ? -14.304 -8.911 9.161 1.00 89.19 244 ARG A N 1
ATOM 1868 C CA . ARG A 1 244 ? -13.696 -8.109 10.239 1.00 89.19 244 ARG A CA 1
ATOM 1869 C C . ARG A 1 244 ? -14.167 -8.479 11.642 1.00 89.19 244 ARG A C 1
ATOM 1871 O O . ARG A 1 244 ? -15.322 -8.938 11.776 1.00 89.19 244 ARG A O 1
#

Organism: NCBI:txid252184